Protein AF-0000000084977463 (afdb_homodimer)

InterPro domains:
  IPR033469 CYTH-like domain superfamily [SSF55154] (1-154)

Structure (mmCIF, N/CA/C/O backbone):
data_AF-0000000084977463-model_v1
#
loop_
_entity.id
_entity.type
_entity.pdbx_description
1 polymer 'Uncharacterized protein'
#
loop_
_atom_site.group_PDB
_atom_site.id
_atom_site.type_symbol
_atom_site.label_atom_id
_atom_site.label_alt_id
_atom_site.label_comp_id
_atom_site.label_asym_id
_atom_site.label_entity_id
_atom_site.label_seq_id
_atom_site.pdbx_PDB_ins_code
_atom_site.Cartn_x
_atom_site.Cartn_y
_atom_site.Cartn_z
_atom_site.occupancy
_atom_site.B_iso_or_equiv
_atom_site.auth_seq_id
_atom_site.auth_comp_id
_atom_site.auth_asym_id
_atom_site.auth_atom_id
_atom_site.pdbx_PDB_model_num
ATOM 1 N N . MET A 1 1 ? -11.828 -8.328 -9.797 1 92.19 1 MET A N 1
ATOM 2 C CA . MET A 1 1 ? -11.852 -9.516 -8.945 1 92.19 1 MET A CA 1
ATOM 3 C C . MET A 1 1 ? -11.023 -10.641 -9.547 1 92.19 1 MET A C 1
ATOM 5 O O . MET A 1 1 ? -11.094 -10.891 -10.75 1 92.19 1 MET A O 1
ATOM 9 N N . GLU A 1 2 ? -10.219 -11.273 -8.688 1 95.5 2 GLU A N 1
ATOM 10 C CA . GLU A 1 2 ? -9.406 -12.414 -9.078 1 95.5 2 GLU A CA 1
ATOM 11 C C . GLU A 1 2 ? -9.938 -13.711 -8.469 1 95.5 2 GLU A C 1
ATOM 13 O O . GLU A 1 2 ? -10.227 -13.758 -7.273 1 95.5 2 GLU A O 1
ATOM 18 N N . ILE A 1 3 ? -10.094 -14.766 -9.344 1 97.75 3 ILE A N 1
ATOM 19 C CA . ILE A 1 3 ? -10.516 -16.094 -8.914 1 97.75 3 ILE A CA 1
ATOM 20 C C . ILE A 1 3 ? -9.43 -17.109 -9.234 1 97.75 3 ILE A C 1
ATOM 22 O O . ILE A 1 3 ? -9.133 -17.359 -10.406 1 97.75 3 ILE A O 1
ATOM 26 N N . GLU A 1 4 ? -8.875 -17.719 -8.156 1 97.81 4 GLU A N 1
ATOM 27 C CA . GLU A 1 4 ? -7.746 -18.594 -8.43 1 97.81 4 GLU A CA 1
ATOM 28 C C . GLU A 1 4 ? -7.668 -19.734 -7.418 1 97.81 4 GLU A C 1
ATOM 30 O O . GLU A 1 4 ? -8.141 -19.594 -6.285 1 97.81 4 GLU A O 1
ATOM 35 N N . ARG A 1 5 ? -7.199 -20.875 -7.824 1 97.94 5 ARG A N 1
ATOM 36 C CA . ARG A 1 5 ? -6.84 -22 -6.957 1 97.94 5 ARG A CA 1
ATOM 37 C C . ARG A 1 5 ? -5.328 -22.172 -6.891 1 97.94 5 ARG A C 1
ATOM 39 O O . ARG A 1 5 ? -4.617 -21.844 -7.844 1 97.94 5 ARG A O 1
ATOM 46 N N . LYS A 1 6 ? -4.91 -22.688 -5.773 1 97.75 6 LYS A N 1
ATOM 47 C CA . LYS A 1 6 ? -3.482 -22.828 -5.496 1 97.75 6 LYS A CA 1
ATOM 48 C C . LYS A 1 6 ? -3.162 -24.203 -4.949 1 97.75 6 LYS A C 1
ATOM 50 O O . LYS A 1 6 ? -3.889 -24.734 -4.102 1 97.75 6 LYS A O 1
ATOM 55 N N . TRP A 1 7 ? -2.049 -24.781 -5.43 1 98.38 7 TRP A N 1
ATOM 56 C CA . TRP A 1 7 ? -1.571 -26.094 -4.977 1 98.38 7 TRP A CA 1
ATOM 57 C C . TRP A 1 7 ? -0.089 -26.031 -4.625 1 98.38 7 TRP A C 1
ATOM 59 O O . TRP A 1 7 ? 0.697 -25.375 -5.32 1 98.38 7 TRP A O 1
ATOM 69 N N . MET A 1 8 ? 0.245 -26.672 -3.525 1 98.25 8 MET A N 1
ATOM 70 C CA . MET A 1 8 ? 1.661 -26.984 -3.361 1 98.25 8 MET A CA 1
ATOM 71 C C . MET A 1 8 ? 2.082 -28.109 -4.301 1 98.25 8 MET A C 1
ATOM 73 O O . MET A 1 8 ? 1.346 -29.078 -4.48 1 98.25 8 MET A O 1
ATOM 77 N N . VAL A 1 9 ? 3.223 -27.859 -4.949 1 97.94 9 VAL A N 1
ATOM 78 C CA . VAL A 1 9 ? 3.678 -28.859 -5.91 1 97.94 9 VAL A CA 1
ATOM 79 C C . VAL A 1 9 ? 5.164 -29.141 -5.699 1 97.94 9 VAL A C 1
ATOM 81 O O . VAL A 1 9 ? 5.793 -28.547 -4.816 1 97.94 9 VAL A O 1
ATOM 84 N N . ASN A 1 10 ? 5.625 -30.141 -6.445 1 95.44 10 ASN A N 1
ATOM 85 C CA . ASN A 1 10 ? 7.047 -30.484 -6.402 1 95.44 10 ASN A CA 1
ATOM 86 C C . ASN A 1 10 ? 7.676 -30.438 -7.789 1 95.44 10 ASN A C 1
ATOM 88 O O . ASN A 1 10 ? 7.543 -31.391 -8.57 1 95.44 10 ASN A O 1
ATOM 92 N N . GLY A 1 11 ? 8.312 -29.297 -8.016 1 96.5 11 GLY A N 1
ATOM 93 C CA . GLY A 1 11 ? 9.047 -29.188 -9.266 1 96.5 11 GLY A CA 1
ATOM 94 C C . GLY A 1 11 ? 8.172 -28.734 -10.422 1 96.5 11 GLY A C 1
ATOM 95 O O . GLY A 1 11 ? 6.984 -28.453 -10.242 1 96.5 11 GLY A O 1
ATOM 96 N N . TRP A 1 12 ? 8.781 -28.562 -11.625 1 97.56 12 TRP A N 1
ATOM 97 C CA . TRP A 1 12 ? 8.07 -28.234 -12.859 1 97.56 12 TRP A CA 1
ATOM 98 C C . TRP A 1 12 ? 7.18 -29.406 -13.289 1 97.56 12 TRP A C 1
ATOM 100 O O . TRP A 1 12 ? 7.426 -30.547 -12.914 1 97.56 12 TRP A O 1
ATOM 110 N N . PRO A 1 13 ? 6.16 -29.125 -13.961 1 95.69 13 PRO A N 1
ATOM 111 C CA . PRO A 1 13 ? 5.273 -30.203 -14.406 1 95.69 13 PRO A CA 1
ATOM 112 C C . PRO A 1 13 ? 5.863 -31.016 -15.562 1 95.69 13 PRO A C 1
ATOM 114 O O . PRO A 1 13 ? 5.309 -31.016 -16.672 1 95.69 13 PRO A O 1
ATOM 117 N N . GLU A 1 14 ? 7.016 -31.625 -15.078 1 88 14 GLU A N 1
ATOM 118 C CA . GLU A 1 14 ? 7.758 -32.406 -16.047 1 88 14 GLU A CA 1
ATOM 119 C C . GLU A 1 14 ? 7.879 -33.875 -15.602 1 88 14 GLU A C 1
ATOM 121 O O . GLU A 1 14 ? 7.922 -34.156 -14.406 1 88 14 GLU A O 1
ATOM 126 N N . GLY A 1 15 ? 7.414 -34.781 -16.266 1 79.75 15 GLY A N 1
ATOM 127 C CA . GLY A 1 15 ? 7.52 -36.188 -15.938 1 79.75 15 GLY A CA 1
ATOM 128 C C . GLY A 1 15 ? 6.699 -37.094 -16.844 1 79.75 15 GLY A C 1
ATOM 129 O O . GLY A 1 15 ? 5.852 -36.594 -17.609 1 79.75 15 GLY A O 1
ATOM 130 N N . GLU A 1 16 ? 7.012 -38.375 -16.656 1 82.62 16 GLU A N 1
ATOM 131 C CA . GLU A 1 16 ? 6.406 -39.344 -17.562 1 82.62 16 GLU A CA 1
ATOM 132 C C . GLU A 1 16 ? 4.902 -39.469 -17.328 1 82.62 16 GLU A C 1
ATOM 134 O O . GLU A 1 16 ? 4.148 -39.781 -18.234 1 82.62 16 GLU A O 1
ATOM 139 N N . ASN A 1 17 ? 4.469 -39.156 -16.203 1 84.75 17 ASN A N 1
ATOM 140 C CA . ASN A 1 17 ? 3.062 -39.312 -15.852 1 84.75 17 ASN A CA 1
ATOM 141 C C . ASN A 1 17 ? 2.285 -38 -16 1 84.75 17 ASN A C 1
ATOM 143 O O . ASN A 1 17 ? 1.143 -37.906 -15.547 1 84.75 17 ASN A O 1
ATOM 147 N N . LEU A 1 18 ? 2.875 -37.031 -16.625 1 87.94 18 LEU A N 1
ATOM 148 C CA . LEU A 1 18 ? 2.236 -35.75 -16.828 1 87.94 18 LEU A CA 1
ATOM 149 C C . LEU A 1 18 ? 2.113 -35.406 -18.312 1 87.94 18 LEU A C 1
ATOM 151 O O . LEU A 1 18 ? 2.93 -35.844 -19.125 1 87.94 18 LEU A O 1
ATOM 155 N N . PRO A 1 19 ? 1.025 -34.781 -18.578 1 89.06 19 PRO A N 1
ATOM 156 C CA . PRO A 1 19 ? 0.904 -34.344 -19.984 1 89.06 19 PRO A CA 1
ATOM 157 C C . PRO A 1 19 ? 1.983 -33.344 -20.391 1 89.06 19 PRO A C 1
ATOM 159 O O . PRO A 1 19 ? 2.535 -32.656 -19.531 1 89.06 19 PRO A O 1
ATOM 162 N N . ALA A 1 20 ? 2.355 -33.469 -21.672 1 91.12 20 ALA A N 1
ATOM 163 C CA . ALA A 1 20 ? 3.264 -32.469 -22.188 1 91.12 20 ALA A CA 1
ATOM 164 C C . ALA A 1 20 ? 2.562 -31.109 -22.328 1 91.12 20 ALA A C 1
ATOM 166 O O . ALA A 1 20 ? 1.805 -30.891 -23.281 1 91.12 20 ALA A O 1
ATOM 167 N N . LEU A 1 21 ? 2.814 -30.219 -21.422 1 94.12 21 LEU A N 1
ATOM 168 C CA . LEU A 1 21 ? 2.193 -28.891 -21.438 1 94.12 21 LEU A CA 1
ATOM 169 C C . LEU A 1 21 ? 3.08 -27.891 -22.172 1 94.12 21 LEU A C 1
ATOM 171 O O . LEU A 1 21 ? 4.277 -27.797 -21.891 1 94.12 21 LEU A O 1
ATOM 175 N N . PRO A 1 22 ? 2.479 -27.141 -23.125 1 95.75 22 PRO A N 1
ATOM 176 C CA . PRO A 1 22 ? 3.264 -26.109 -23.797 1 95.75 22 PRO A CA 1
ATOM 177 C C . PRO A 1 22 ? 3.668 -24.969 -22.859 1 95.75 22 PRO A C 1
ATOM 179 O O . PRO A 1 22 ? 2.818 -24.391 -22.172 1 95.75 22 PRO A O 1
ATOM 182 N N . LEU A 1 23 ? 4.938 -24.656 -22.875 1 97.19 23 LEU A N 1
ATOM 183 C CA . LEU A 1 23 ? 5.434 -23.516 -22.109 1 97.19 23 LEU A CA 1
ATOM 184 C C . LEU A 1 23 ? 5.125 -22.219 -22.844 1 97.19 23 LEU A C 1
ATOM 186 O O . LEU A 1 23 ? 5.496 -22.047 -24 1 97.19 23 LEU A O 1
ATOM 190 N N . LYS A 1 24 ? 4.414 -21.344 -22.188 1 97.81 24 LYS A N 1
ATOM 191 C CA . LYS A 1 24 ? 4.047 -20.062 -22.797 1 97.81 24 LYS A CA 1
ATOM 192 C C . LYS A 1 24 ? 5.109 -19 -22.516 1 97.81 24 LYS A C 1
ATOM 194 O O . LYS A 1 24 ? 5.504 -18.266 -23.422 1 97.81 24 LYS A O 1
ATOM 199 N N . GLU A 1 25 ? 5.512 -18.891 -21.359 1 97.88 25 GLU A N 1
ATOM 200 C CA . GLU A 1 25 ? 6.461 -17.859 -20.922 1 97.88 25 GLU A CA 1
ATOM 201 C C . GLU A 1 25 ? 7.133 -18.25 -19.609 1 97.88 25 GLU A C 1
ATOM 203 O O . GLU A 1 25 ? 6.625 -19.109 -18.875 1 97.88 25 GLU A O 1
ATOM 208 N N . GLU A 1 26 ? 8.281 -17.734 -19.422 1 98.62 26 GLU A N 1
ATOM 209 C CA . GLU A 1 26 ? 9.047 -17.859 -18.188 1 98.62 26 GLU A CA 1
ATOM 210 C C . GLU A 1 26 ? 9.477 -16.484 -17.672 1 98.62 26 GLU A C 1
ATOM 212 O O . GLU A 1 26 ? 9.945 -15.648 -18.438 1 98.62 26 GLU A O 1
ATOM 217 N N . PHE A 1 27 ? 9.266 -16.25 -16.422 1 98.69 27 PHE A N 1
ATOM 218 C CA . PHE A 1 27 ? 9.641 -15 -15.773 1 98.69 27 PHE A CA 1
ATOM 219 C C . PHE A 1 27 ? 10.602 -15.25 -14.617 1 98.69 27 PHE A C 1
ATOM 221 O O . PHE A 1 27 ? 10.414 -16.188 -13.844 1 98.69 27 PHE A O 1
ATOM 228 N N . ALA A 1 28 ? 11.625 -14.438 -14.508 1 98.81 28 ALA A N 1
ATOM 229 C CA . ALA A 1 28 ? 12.305 -14.219 -13.227 1 98.81 28 ALA A CA 1
ATOM 230 C C . ALA A 1 28 ? 11.664 -13.062 -12.461 1 98.81 28 ALA A C 1
ATOM 232 O O . ALA A 1 28 ? 11.5 -11.969 -13 1 98.81 28 ALA A O 1
ATOM 233 N N . MET A 1 29 ? 11.336 -13.273 -11.227 1 98.88 29 MET A N 1
ATOM 234 C CA . MET A 1 29 ? 10.586 -12.266 -10.5 1 98.88 29 MET A CA 1
ATOM 235 C C . MET A 1 29 ? 11.211 -11.992 -9.133 1 98.88 29 MET A C 1
ATOM 237 O O . MET A 1 29 ? 11.828 -12.883 -8.547 1 98.88 29 MET A O 1
ATOM 241 N N . ARG A 1 30 ? 11.07 -10.781 -8.656 1 98.75 30 ARG A N 1
ATOM 242 C CA . ARG A 1 30 ? 11.289 -10.352 -7.281 1 98.75 30 ARG A CA 1
ATOM 243 C C . ARG A 1 30 ? 10.055 -9.641 -6.727 1 98.75 30 ARG A C 1
ATOM 245 O O . ARG A 1 30 ? 9.516 -8.734 -7.367 1 98.75 30 ARG A O 1
ATOM 252 N N . GLN A 1 31 ? 9.609 -10.055 -5.629 1 98.69 31 GLN A N 1
ATOM 253 C CA . GLN A 1 31 ? 8.422 -9.398 -5.094 1 98.69 31 GLN A CA 1
ATOM 254 C C . GLN A 1 31 ? 8.562 -9.133 -3.6 1 98.69 31 GLN A C 1
ATOM 256 O O . GLN A 1 31 ? 9.242 -9.883 -2.893 1 98.69 31 GLN A O 1
ATOM 261 N N . GLY A 1 32 ? 8.016 -8.07 -3.117 1 98.38 32 GLY A N 1
ATOM 262 C CA . GLY A 1 32 ? 8 -7.664 -1.722 1 98.38 32 GLY A CA 1
ATOM 263 C C . GLY A 1 32 ? 6.688 -7.027 -1.299 1 98.38 32 GLY A C 1
ATOM 264 O O . GLY A 1 32 ? 5.816 -6.773 -2.135 1 98.38 32 GLY A O 1
ATOM 265 N N . TYR A 1 33 ? 6.539 -6.883 -0.055 1 98.56 33 TYR A N 1
ATOM 266 C CA . TYR A 1 33 ? 5.258 -6.453 0.5 1 98.56 33 TYR A CA 1
ATOM 267 C C . TYR A 1 33 ? 5.434 -5.223 1.38 1 98.56 33 TYR A C 1
ATOM 269 O O . TYR A 1 33 ? 6.277 -5.207 2.281 1 98.56 33 TYR A O 1
ATOM 277 N N . ILE A 1 34 ? 4.652 -4.242 1.043 1 98.38 34 ILE A N 1
ATOM 278 C CA . ILE A 1 34 ? 4.531 -3.096 1.936 1 98.38 34 ILE A CA 1
ATOM 279 C C . ILE A 1 34 ? 3.594 -3.436 3.092 1 98.38 34 ILE A C 1
ATOM 281 O O . ILE A 1 34 ? 3.877 -3.105 4.246 1 98.38 34 ILE A O 1
ATOM 285 N N . SER A 1 35 ? 2.551 -4.09 2.752 1 97.31 35 SER A N 1
ATOM 286 C CA . SER A 1 35 ? 1.592 -4.664 3.689 1 97.31 35 SER A CA 1
ATOM 287 C C . SER A 1 35 ? 1.101 -6.027 3.213 1 97.31 35 SER A C 1
ATOM 289 O O . SER A 1 35 ? 1.118 -6.316 2.014 1 97.31 35 SER A O 1
ATOM 291 N N . VAL A 1 36 ? 0.625 -6.828 4.203 1 95.62 36 VAL A N 1
ATOM 292 C CA . VAL A 1 36 ? 0.157 -8.156 3.832 1 95.62 36 VAL A CA 1
ATOM 293 C C . VAL A 1 36 ? -1.351 -8.258 4.055 1 95.62 36 VAL A C 1
ATOM 295 O O . VAL A 1 36 ? -2.023 -9.086 3.436 1 95.62 36 VAL A O 1
ATOM 298 N N . ARG A 1 37 ? -1.895 -7.273 5.012 1 92.31 37 ARG A N 1
ATOM 299 C CA . ARG A 1 37 ? -3.328 -7.254 5.285 1 92.31 37 ARG A CA 1
ATOM 300 C C . ARG A 1 37 ? -3.848 -5.824 5.387 1 92.31 37 ARG A C 1
ATOM 302 O O . ARG A 1 37 ? -3.783 -5.207 6.449 1 92.31 37 ARG A O 1
ATOM 309 N N . PRO A 1 38 ? -4.602 -5.43 4.359 1 95.69 38 PRO A N 1
ATOM 310 C CA . PRO A 1 38 ? -4.641 -5.996 3.008 1 95.69 38 PRO A CA 1
ATOM 311 C C . PRO A 1 38 ? -3.264 -6.055 2.352 1 95.69 38 PRO A C 1
ATOM 313 O O . PRO A 1 38 ? -2.297 -5.512 2.889 1 95.69 38 PRO A O 1
ATOM 316 N N . THR A 1 39 ? -3.178 -6.645 1.249 1 97.31 39 THR A N 1
ATOM 317 C CA . THR A 1 39 ? -1.896 -6.824 0.573 1 97.31 39 THR A CA 1
ATOM 318 C C . THR A 1 39 ? -1.56 -5.605 -0.279 1 97.31 39 THR A C 1
ATOM 320 O O . THR A 1 39 ? -2.396 -5.129 -1.05 1 97.31 39 THR A O 1
ATOM 323 N N . VAL A 1 40 ? -0.437 -5.051 -0.115 1 98.75 40 VAL A N 1
ATOM 324 C CA . VAL A 1 40 ? 0.23 -4.137 -1.037 1 98.75 40 VAL A CA 1
ATOM 325 C C . VAL A 1 40 ? 1.592 -4.703 -1.432 1 98.75 40 VAL A C 1
ATOM 327 O O . VAL A 1 40 ? 2.5 -4.785 -0.603 1 98.75 40 VAL A O 1
ATOM 330 N N . ARG A 1 41 ? 1.722 -5.07 -2.67 1 98.75 41 ARG A N 1
ATOM 331 C CA . ARG A 1 41 ? 2.879 -5.82 -3.15 1 98.75 41 ARG A CA 1
ATOM 332 C C . ARG A 1 41 ? 3.529 -5.121 -4.34 1 98.75 41 ARG A C 1
ATOM 334 O O . ARG A 1 41 ? 2.836 -4.613 -5.223 1 98.75 41 ARG A O 1
ATOM 341 N N . ILE A 1 42 ? 4.805 -5.102 -4.34 1 98.94 42 ILE A N 1
ATOM 342 C CA . ILE A 1 42 ? 5.512 -4.746 -5.566 1 98.94 42 ILE A CA 1
ATOM 343 C C . ILE A 1 42 ? 6.148 -5.992 -6.172 1 98.94 42 ILE A C 1
ATOM 345 O O . ILE A 1 42 ? 6.531 -6.918 -5.453 1 98.94 42 ILE A O 1
ATOM 349 N N . ARG A 1 43 ? 6.242 -5.98 -7.48 1 98.88 43 ARG A N 1
ATOM 350 C CA . ARG A 1 43 ? 6.832 -7.117 -8.18 1 98.88 43 ARG A CA 1
ATOM 351 C C . ARG A 1 43 ? 7.609 -6.656 -9.414 1 98.88 43 ARG A C 1
ATOM 353 O O . ARG A 1 43 ? 7.129 -5.816 -10.18 1 98.88 43 ARG A O 1
ATOM 360 N N . GLU A 1 44 ? 8.805 -7.02 -9.438 1 98.94 44 GLU A N 1
ATOM 361 C CA . GLU A 1 44 ? 9.586 -6.969 -10.672 1 98.94 44 GLU A CA 1
ATOM 362 C C . GLU A 1 44 ? 9.461 -8.266 -11.453 1 98.94 44 GLU A C 1
ATOM 364 O O . GLU A 1 44 ? 9.688 -9.352 -10.914 1 98.94 44 GLU A O 1
ATOM 369 N N . GLU A 1 45 ? 9.031 -8.227 -12.664 1 98.69 45 GLU A N 1
ATOM 370 C CA . GLU A 1 45 ? 8.867 -9.398 -13.516 1 98.69 45 GLU A CA 1
ATOM 371 C C . GLU A 1 45 ? 9.695 -9.281 -14.789 1 98.69 45 GLU A C 1
ATOM 373 O O . GLU A 1 45 ? 9.367 -8.492 -15.68 1 98.69 45 GLU A O 1
ATOM 378 N N . ALA A 1 46 ? 10.734 -10.047 -14.859 1 98.81 46 ALA A N 1
ATOM 379 C CA . ALA A 1 46 ? 11.602 -10.062 -16.031 1 98.81 46 ALA A CA 1
ATOM 380 C C . ALA A 1 46 ? 11.258 -11.227 -16.953 1 98.81 46 ALA A C 1
ATOM 382 O O . ALA A 1 46 ? 11.508 -12.391 -16.609 1 98.81 46 ALA A O 1
ATOM 383 N N . LEU A 1 47 ? 10.734 -10.922 -18.125 1 98.56 47 LEU A N 1
ATOM 384 C CA . LEU A 1 47 ? 10.422 -11.945 -19.125 1 98.56 47 LEU A CA 1
ATOM 385 C C . LEU A 1 47 ? 11.695 -12.484 -19.766 1 98.56 47 LEU A C 1
ATOM 387 O O . LEU A 1 47 ? 12.547 -11.719 -20.219 1 98.56 47 LEU A O 1
ATOM 391 N N . LYS A 1 48 ? 11.758 -13.797 -19.734 1 98 48 LYS A N 1
ATOM 392 C CA . LYS A 1 48 ? 12.906 -14.391 -20.406 1 98 48 LYS A CA 1
ATOM 393 C C . LYS A 1 48 ? 12.961 -13.961 -21.875 1 98 48 LYS A C 1
ATOM 395 O O . LYS A 1 48 ? 12.023 -14.203 -22.625 1 98 48 LYS A O 1
ATOM 400 N N . GLY A 1 49 ? 14.07 -13.336 -22.234 1 97.19 49 GLY A N 1
ATOM 401 C CA . GLY A 1 49 ? 14.25 -12.859 -23.594 1 97.19 49 GLY A CA 1
ATOM 402 C C . GLY A 1 49 ? 13.438 -11.609 -23.906 1 97.19 49 GLY A C 1
ATOM 403 O O . GLY A 1 49 ? 13.281 -11.242 -25.062 1 97.19 49 GLY A O 1
ATOM 404 N N . GLY A 1 50 ? 12.836 -11.008 -22.922 1 97.94 50 GLY A N 1
ATOM 405 C CA . GLY A 1 50 ? 11.961 -9.875 -23.156 1 97.94 50 GLY A CA 1
ATOM 406 C C . GLY A 1 50 ? 12.203 -8.719 -22.203 1 97.94 50 GLY A C 1
ATOM 407 O O . GLY A 1 50 ? 13.344 -8.453 -21.812 1 97.94 50 GLY A O 1
ATOM 408 N N . GLU A 1 51 ? 11.188 -8 -21.938 1 98 51 GLU A N 1
ATOM 409 C CA . GLU A 1 51 ? 11.305 -6.785 -21.141 1 98 51 GLU A CA 1
ATOM 410 C C . GLU A 1 51 ? 11.047 -7.066 -19.656 1 98 51 GLU A C 1
ATOM 412 O O . GLU A 1 51 ? 10.547 -8.141 -19.297 1 98 51 GLU A O 1
ATOM 417 N N . THR A 1 52 ? 11.508 -6.141 -18.812 1 98.69 52 THR A N 1
ATOM 418 C CA . THR A 1 52 ? 11.211 -6.16 -17.375 1 98.69 52 THR A CA 1
ATOM 419 C C . THR A 1 52 ? 10.078 -5.188 -17.047 1 98.69 52 THR A C 1
ATOM 421 O O . THR A 1 52 ? 10.094 -4.039 -17.5 1 98.69 52 THR A O 1
ATOM 424 N N . ALA A 1 53 ? 9.117 -5.672 -16.359 1 98.81 53 ALA A N 1
ATOM 425 C CA . ALA A 1 53 ? 8.016 -4.84 -15.898 1 98.81 53 ALA A CA 1
ATOM 426 C C . ALA A 1 53 ? 8.031 -4.699 -14.375 1 98.81 53 ALA A C 1
ATOM 428 O O . ALA A 1 53 ? 8.578 -5.551 -13.672 1 98.81 53 ALA A O 1
ATOM 429 N N . TYR A 1 54 ? 7.508 -3.607 -13.875 1 98.94 54 TYR A N 1
ATOM 430 C CA . TYR A 1 54 ? 7.344 -3.328 -12.453 1 98.94 54 TYR A CA 1
ATOM 431 C C . TYR A 1 54 ? 5.879 -3.1 -12.102 1 98.94 54 TYR A C 1
ATOM 433 O O . TYR A 1 54 ? 5.199 -2.297 -12.75 1 98.94 54 TYR A O 1
ATOM 441 N N . ILE A 1 55 ? 5.441 -3.816 -11.109 1 98.81 55 ILE A N 1
ATOM 442 C CA . ILE A 1 55 ? 4.004 -3.828 -10.844 1 98.81 55 ILE A CA 1
ATOM 443 C C . ILE A 1 55 ? 3.744 -3.498 -9.375 1 98.81 55 ILE A C 1
ATOM 445 O O . ILE A 1 55 ? 4.422 -4.02 -8.492 1 98.81 55 ILE A O 1
ATOM 449 N N . LEU A 1 56 ? 2.861 -2.582 -9.102 1 98.88 56 LEU A N 1
ATOM 450 C CA . LEU A 1 56 ? 2.252 -2.342 -7.801 1 98.88 56 LEU A CA 1
ATOM 451 C C . LEU A 1 56 ? 0.864 -2.971 -7.723 1 98.88 56 LEU A C 1
ATOM 453 O O . LEU A 1 56 ? 0.029 -2.746 -8.602 1 98.88 56 LEU A O 1
ATOM 457 N N . CYS A 1 57 ? 0.674 -3.76 -6.66 1 98.75 57 CYS A N 1
ATOM 458 C CA . CYS A 1 57 ? -0.566 -4.523 -6.566 1 98.75 57 CYS A CA 1
ATOM 459 C C . CYS A 1 57 ? -1.231 -4.316 -5.211 1 98.75 57 CYS A C 1
ATOM 461 O O . CYS A 1 57 ? -0.559 -4.316 -4.18 1 98.75 57 CYS A O 1
ATOM 463 N N . PHE A 1 58 ? -2.516 -4.137 -5.219 1 98.69 58 PHE A N 1
ATOM 464 C CA . PHE A 1 58 ? -3.363 -4.109 -4.031 1 98.69 58 PHE A CA 1
ATOM 465 C C . PHE A 1 58 ? -4.336 -5.285 -4.035 1 98.69 58 PHE A C 1
ATOM 467 O O . PHE A 1 58 ? -5.004 -5.543 -5.039 1 98.69 58 PHE A O 1
ATOM 474 N N . LYS A 1 59 ? -4.375 -6.008 -2.93 1 97.44 59 LYS A N 1
ATOM 475 C CA . LYS A 1 59 ? -5.324 -7.113 -2.814 1 97.44 59 LYS A CA 1
ATOM 476 C C . LYS A 1 59 ? -6.086 -7.047 -1.494 1 97.44 59 LYS A C 1
ATOM 478 O O . LYS A 1 59 ? -5.52 -6.684 -0.462 1 97.44 59 LYS A O 1
ATOM 483 N N . SER A 1 60 ? -7.301 -7.387 -1.536 1 95.62 60 SER A N 1
ATOM 484 C CA . SER A 1 60 ? -8.086 -7.582 -0.323 1 95.62 60 SER A CA 1
ATOM 485 C C . SER A 1 60 ? -8.938 -8.844 -0.414 1 95.62 60 SER A C 1
ATOM 487 O O . SER A 1 60 ? -9.195 -9.352 -1.509 1 95.62 60 SER A O 1
ATOM 489 N N . GLY A 1 61 ? -9.242 -9.344 0.768 1 90.12 61 GLY A N 1
ATOM 490 C CA . GLY A 1 61 ? -10 -10.586 0.819 1 90.12 61 GLY A CA 1
ATOM 491 C C . GLY A 1 61 ? -9.117 -11.812 0.904 1 90.12 61 GLY A C 1
ATOM 492 O O . GLY A 1 61 ? -7.898 -11.703 1.076 1 90.12 61 GLY A O 1
ATOM 493 N N . SER A 1 62 ? -9.703 -13 0.972 1 86.56 62 SER A N 1
ATOM 494 C CA . SER A 1 62 ? -9 -14.273 1.05 1 86.56 62 SER A CA 1
ATOM 495 C C . SER A 1 62 ? -9.805 -15.391 0.384 1 86.56 62 SER A C 1
ATOM 497 O O . SER A 1 62 ? -10.977 -15.195 0.048 1 86.56 62 SER A O 1
ATOM 499 N N . GLY A 1 63 ? -9.117 -16.469 0.161 1 89.31 63 GLY A N 1
ATOM 500 C CA . GLY A 1 63 ? -9.812 -17.625 -0.374 1 89.31 63 GLY A CA 1
ATOM 501 C C . GLY A 1 63 ? -9.852 -17.641 -1.891 1 89.31 63 GLY A C 1
ATOM 502 O O . GLY A 1 63 ? -8.891 -17.25 -2.551 1 89.31 63 GLY A O 1
ATOM 503 N N . LEU A 1 64 ? -10.898 -18.172 -2.426 1 93.94 64 LEU A N 1
ATOM 504 C CA . LEU A 1 64 ? -11.047 -18.469 -3.848 1 93.94 64 LEU A CA 1
ATOM 505 C C . LEU A 1 64 ? -11.172 -17.172 -4.652 1 93.94 64 LEU A C 1
ATOM 507 O O . LEU A 1 64 ? -10.594 -17.047 -5.734 1 93.94 64 LEU A O 1
ATOM 511 N N . ALA A 1 65 ? -11.906 -16.25 -4.168 1 94.69 65 ALA A N 1
ATOM 512 C CA . ALA A 1 65 ? -12.172 -14.984 -4.852 1 94.69 65 ALA A CA 1
ATOM 513 C C . ALA A 1 65 ? -11.68 -13.797 -4.02 1 94.69 65 ALA A C 1
ATOM 515 O O . ALA A 1 65 ? -12.008 -13.688 -2.838 1 94.69 65 ALA A O 1
ATOM 516 N N . ARG A 1 66 ? -10.867 -12.914 -4.648 1 95.06 66 ARG A N 1
ATOM 517 C CA . ARG A 1 66 ? -10.297 -11.766 -3.953 1 95.06 66 ARG A CA 1
ATOM 518 C C . ARG A 1 66 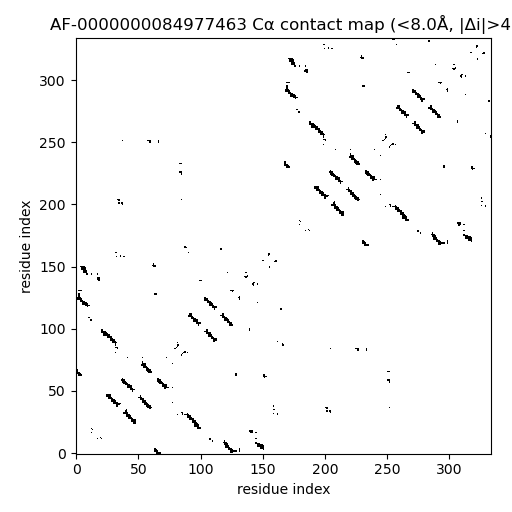? -10.344 -10.523 -4.832 1 95.06 66 ARG A C 1
ATOM 520 O O . ARG A 1 66 ? -10.43 -10.625 -6.059 1 95.06 66 ARG A O 1
ATOM 527 N N . GLU A 1 67 ? -10.445 -9.32 -4.207 1 96.75 67 GLU A N 1
ATOM 528 C CA . GLU A 1 67 ? -10.219 -8.07 -4.934 1 96.75 67 GLU A CA 1
ATOM 529 C C . GLU A 1 67 ? -8.734 -7.879 -5.242 1 96.75 67 GLU A C 1
ATOM 531 O O . GLU A 1 67 ? -7.879 -8.148 -4.395 1 96.75 67 GLU A O 1
ATOM 536 N N . GLU A 1 68 ? -8.492 -7.453 -6.418 1 97.94 68 GLU A N 1
ATOM 537 C CA . GLU A 1 68 ? -7.117 -7.207 -6.832 1 97.94 68 GLU A CA 1
ATOM 538 C C . GLU A 1 68 ? -7.039 -6.035 -7.809 1 97.94 68 GLU A C 1
ATOM 540 O O . GLU A 1 68 ? -7.828 -5.949 -8.75 1 97.94 68 GLU A O 1
ATOM 545 N N . ILE A 1 69 ? -6.125 -5.16 -7.594 1 98.31 69 ILE A N 1
ATOM 546 C CA . ILE A 1 69 ? -5.809 -4.043 -8.477 1 98.31 69 ILE A CA 1
ATOM 547 C C . ILE A 1 69 ? -4.309 -4.012 -8.758 1 98.31 69 ILE A C 1
ATOM 549 O O . ILE A 1 69 ? -3.5 -3.887 -7.832 1 98.31 69 ILE A O 1
ATOM 553 N N . GLU A 1 70 ? -3.957 -4.117 -10.031 1 98.12 70 GLU A N 1
ATOM 554 C CA . GLU A 1 70 ? -2.559 -4.02 -10.438 1 98.12 70 GLU A CA 1
ATOM 555 C C . GLU A 1 70 ? -2.318 -2.777 -11.289 1 98.12 70 GLU A C 1
ATOM 557 O O . GLU A 1 70 ? -3.15 -2.42 -12.125 1 98.12 70 GLU A O 1
ATOM 562 N N . ARG A 1 71 ? -1.209 -2.168 -11.031 1 98.19 71 ARG A N 1
ATOM 563 C CA . ARG A 1 71 ? -0.792 -1.005 -11.805 1 98.19 71 ARG A CA 1
ATOM 564 C C . ARG A 1 71 ? 0.699 -1.065 -12.125 1 98.19 71 ARG A C 1
ATOM 566 O O . ARG A 1 71 ? 1.512 -1.386 -11.258 1 98.19 71 ARG A O 1
ATOM 573 N N . PRO A 1 72 ? 1.019 -0.763 -13.43 1 98.25 72 PRO A N 1
ATOM 574 C CA . PRO A 1 72 ? 2.449 -0.617 -13.703 1 98.25 72 PRO A CA 1
ATOM 575 C C . PRO A 1 72 ? 3.062 0.598 -13.016 1 98.25 72 PRO A C 1
ATOM 577 O O . PRO A 1 72 ? 2.406 1.633 -12.875 1 98.25 72 PRO A O 1
ATOM 580 N N . ILE A 1 73 ? 4.266 0.463 -12.555 1 98.56 73 ILE A N 1
ATOM 581 C CA . ILE A 1 73 ? 5.039 1.586 -12.039 1 98.56 73 ILE A CA 1
ATOM 582 C C . ILE A 1 73 ? 6.41 1.62 -12.719 1 98.56 73 ILE A C 1
ATOM 584 O O . ILE A 1 73 ? 6.785 0.68 -13.422 1 98.56 73 ILE A O 1
ATOM 588 N N . ASP A 1 74 ? 7.102 2.73 -12.555 1 98.31 74 ASP A N 1
ATOM 589 C CA . ASP A 1 74 ? 8.43 2.801 -13.141 1 98.31 74 ASP A CA 1
ATOM 590 C C . ASP A 1 74 ? 9.484 2.242 -12.188 1 98.31 74 ASP A C 1
ATOM 592 O O . ASP A 1 74 ? 9.203 2.01 -11.008 1 98.31 74 ASP A O 1
ATOM 596 N N . LYS A 1 75 ? 10.625 1.979 -12.75 1 98.56 75 LYS A N 1
ATOM 597 C CA . LYS A 1 75 ? 11.711 1.389 -11.984 1 98.56 75 LYS A CA 1
ATOM 598 C C . LYS A 1 75 ? 12.102 2.275 -10.805 1 98.56 75 LYS A C 1
ATOM 600 O O . LYS A 1 75 ? 12.461 1.776 -9.734 1 98.56 75 LYS A O 1
ATOM 605 N N . LYS A 1 76 ? 12.086 3.557 -11.031 1 98.56 76 LYS A N 1
ATOM 606 C CA . LYS A 1 76 ? 12.461 4.48 -9.961 1 98.56 76 LYS A CA 1
ATOM 607 C C . LYS A 1 76 ? 11.562 4.297 -8.734 1 98.56 76 LYS A C 1
ATOM 609 O O . LYS A 1 76 ? 12.062 4.172 -7.617 1 98.56 76 LYS A O 1
ATOM 614 N N . LEU A 1 77 ? 10.25 4.332 -8.969 1 98.5 77 LEU A N 1
ATOM 615 C CA . LEU A 1 77 ? 9.336 4.121 -7.855 1 98.5 77 LEU A CA 1
ATOM 616 C C . LEU A 1 77 ? 9.555 2.748 -7.227 1 98.5 77 LEU A C 1
ATOM 618 O O . LEU A 1 77 ? 9.539 2.613 -6 1 98.5 77 LEU A O 1
ATOM 622 N N . PHE A 1 78 ? 9.742 1.74 -8.07 1 98.88 78 PHE A N 1
ATOM 623 C CA . PHE A 1 78 ? 10 0.399 -7.559 1 98.88 78 PHE A CA 1
ATOM 624 C C . PHE A 1 78 ? 11.188 0.402 -6.605 1 98.88 78 PHE A C 1
ATOM 626 O O . PHE A 1 78 ? 11.094 -0.095 -5.484 1 98.88 78 PHE A O 1
ATOM 633 N N . ASP A 1 79 ? 12.266 0.981 -7.004 1 98.75 79 ASP A N 1
ATOM 634 C CA . ASP A 1 79 ? 13.5 1.014 -6.219 1 98.75 79 ASP A CA 1
ATOM 635 C C . ASP A 1 79 ? 13.297 1.778 -4.914 1 98.75 79 ASP A C 1
ATOM 637 O O . ASP A 1 79 ? 13.797 1.369 -3.863 1 98.75 79 ASP A O 1
ATOM 641 N N . GLU A 1 80 ? 12.594 2.85 -4.973 1 98.5 80 GLU A N 1
ATOM 642 C CA . GLU A 1 80 ? 12.336 3.652 -3.781 1 98.5 80 GLU A CA 1
ATOM 643 C C . GLU A 1 80 ? 11.492 2.883 -2.77 1 98.5 80 GLU A C 1
ATOM 645 O O . GLU A 1 80 ? 11.781 2.902 -1.57 1 98.5 80 GLU A O 1
ATOM 650 N N . LEU A 1 81 ? 10.438 2.238 -3.248 1 98.81 81 LEU A N 1
ATOM 651 C CA . LEU A 1 81 ? 9.586 1.456 -2.357 1 98.81 81 LEU A CA 1
ATOM 652 C C . LEU A 1 81 ? 10.375 0.324 -1.707 1 98.81 81 LEU A C 1
ATOM 654 O O . LEU A 1 81 ? 10.227 0.066 -0.511 1 98.81 81 LEU A O 1
ATOM 658 N N . GLU A 1 82 ? 11.188 -0.332 -2.484 1 98.56 82 GLU A N 1
ATOM 659 C CA . GLU A 1 82 ? 12 -1.435 -1.975 1 98.56 82 GLU A CA 1
ATOM 660 C C . GLU A 1 82 ? 12.945 -0.96 -0.878 1 98.56 82 GLU A C 1
ATOM 662 O O . GLU A 1 82 ? 13.008 -1.558 0.198 1 98.56 82 GLU A O 1
ATOM 667 N N . THR A 1 83 ? 13.602 0.16 -1.09 1 97.81 83 THR A N 1
ATOM 668 C CA . THR A 1 83 ? 14.711 0.547 -0.228 1 97.81 83 THR A CA 1
ATOM 669 C C . THR A 1 83 ? 14.219 1.413 0.93 1 97.81 83 THR A C 1
ATOM 671 O O . THR A 1 83 ? 14.695 1.274 2.059 1 97.81 83 THR A O 1
ATOM 674 N N . LYS A 1 84 ? 13.203 2.242 0.68 1 97.44 84 LYS A N 1
ATOM 675 C CA . LYS A 1 84 ? 12.852 3.258 1.667 1 97.44 84 LYS A CA 1
ATOM 676 C C . LYS A 1 84 ? 11.625 2.832 2.477 1 97.44 84 LYS A C 1
ATOM 678 O O . LYS A 1 84 ? 11.43 3.299 3.602 1 97.44 84 LYS A O 1
ATOM 683 N N . ILE A 1 85 ? 10.82 1.982 1.911 1 98.12 85 ILE A N 1
ATOM 684 C CA . ILE A 1 85 ? 9.555 1.68 2.57 1 98.12 85 ILE A CA 1
ATOM 685 C C . ILE A 1 85 ? 9.57 0.24 3.082 1 98.12 85 ILE A C 1
ATOM 687 O O . ILE A 1 85 ? 9.359 -0.006 4.27 1 98.12 85 ILE A O 1
ATOM 691 N N . ILE A 1 86 ? 9.859 -0.716 2.246 1 97.75 86 ILE A N 1
ATOM 692 C CA . ILE A 1 86 ? 9.828 -2.127 2.615 1 97.75 86 ILE A CA 1
ATOM 693 C C . ILE A 1 86 ? 11.023 -2.459 3.504 1 97.75 86 ILE A C 1
ATOM 695 O O . ILE A 1 86 ? 10.852 -2.916 4.637 1 97.75 86 ILE A O 1
ATOM 699 N N . GLY A 1 87 ? 12.242 -2.209 3.014 1 95.69 87 GLY A N 1
ATOM 700 C CA . GLY A 1 87 ? 13.453 -2.336 3.816 1 95.69 87 GLY A CA 1
ATOM 701 C C . GLY A 1 87 ? 13.828 -3.777 4.102 1 95.69 87 GLY A C 1
ATOM 702 O O . GLY A 1 87 ? 14.641 -4.047 4.992 1 95.69 87 GLY A O 1
ATOM 703 N N . LYS A 1 88 ? 13.172 -4.766 3.605 1 96.56 88 LYS A N 1
ATOM 704 C CA . LYS A 1 88 ? 13.461 -6.191 3.754 1 96.56 88 LYS A CA 1
ATOM 705 C C . LYS A 1 88 ? 13.727 -6.84 2.398 1 96.56 88 LYS A C 1
ATOM 707 O O . LYS A 1 88 ? 13.266 -6.348 1.366 1 96.56 88 LYS A O 1
ATOM 712 N N . PRO A 1 89 ? 14.461 -7.891 2.414 1 97.5 89 PRO A N 1
ATOM 713 C CA . PRO A 1 89 ? 14.742 -8.562 1.146 1 97.5 89 PRO A CA 1
ATOM 714 C C . PRO A 1 89 ? 13.477 -9.023 0.422 1 97.5 89 PRO A C 1
ATOM 716 O O . PRO A 1 89 ? 12.531 -9.484 1.061 1 97.5 89 PRO A O 1
ATOM 719 N N . LEU A 1 90 ? 13.492 -8.844 -0.837 1 98.44 90 LEU A N 1
ATOM 720 C CA . LEU A 1 90 ? 12.391 -9.32 -1.659 1 98.44 90 LEU A CA 1
ATOM 721 C C . LEU A 1 90 ? 12.492 -10.828 -1.874 1 98.44 90 LEU A C 1
ATOM 723 O O . LEU A 1 90 ? 13.578 -11.406 -1.756 1 98.44 90 LEU A O 1
ATOM 727 N N . ILE A 1 91 ? 11.375 -11.484 -2.174 1 98.56 91 ILE A N 1
ATOM 728 C CA . ILE A 1 91 ? 11.32 -12.891 -2.535 1 98.56 91 ILE A CA 1
ATOM 729 C C . ILE A 1 91 ? 11.703 -13.07 -4.004 1 98.56 91 ILE A C 1
ATOM 731 O O . ILE A 1 91 ? 11.125 -12.422 -4.883 1 98.56 91 ILE A O 1
ATOM 735 N N . GLY A 1 92 ? 12.688 -13.875 -4.246 1 98.56 92 GLY A N 1
ATOM 736 C CA . GLY A 1 92 ? 12.977 -14.289 -5.609 1 98.56 92 GLY A CA 1
ATOM 737 C C . GLY A 1 92 ? 12.203 -15.523 -6.039 1 98.56 92 GLY A C 1
ATOM 738 O O . GLY A 1 92 ? 12.039 -16.453 -5.258 1 98.56 92 GLY A O 1
ATOM 739 N N . LYS A 1 93 ? 11.695 -15.5 -7.328 1 98.69 93 LYS A N 1
ATOM 740 C CA . LYS A 1 93 ? 11.07 -16.719 -7.82 1 98.69 93 LYS A CA 1
ATOM 741 C C . LYS A 1 93 ? 11.109 -16.781 -9.344 1 98.69 93 LYS A C 1
ATOM 743 O O . LYS A 1 93 ? 11.305 -15.766 -10.008 1 98.69 93 LYS A O 1
ATOM 748 N N . ILE A 1 94 ? 11.008 -17.969 -9.82 1 98.81 94 ILE A N 1
ATOM 749 C CA . ILE A 1 94 ? 10.805 -18.234 -11.242 1 98.81 94 ILE A CA 1
ATOM 750 C C . ILE A 1 94 ? 9.383 -18.719 -11.484 1 98.81 94 ILE A C 1
ATOM 752 O O . ILE A 1 94 ? 8.898 -19.609 -10.773 1 98.81 94 ILE A O 1
ATOM 756 N N . ARG A 1 95 ? 8.75 -18.094 -12.383 1 98.88 95 ARG A N 1
ATOM 757 C CA . ARG A 1 95 ? 7.422 -18.547 -12.781 1 98.88 95 ARG A CA 1
ATOM 758 C C . ARG A 1 95 ? 7.418 -19.031 -14.227 1 98.88 95 ARG A C 1
ATOM 760 O O . ARG A 1 95 ? 7.883 -18.328 -15.125 1 98.88 95 ARG A O 1
ATOM 767 N N . ARG A 1 96 ? 6.965 -20.188 -14.414 1 98.69 96 ARG A N 1
ATOM 768 C CA . ARG A 1 96 ? 6.641 -20.688 -15.742 1 98.69 96 ARG A CA 1
ATOM 769 C C . ARG A 1 96 ? 5.129 -20.797 -15.93 1 98.69 96 ARG A C 1
ATOM 771 O O . ARG A 1 96 ? 4.422 -21.281 -15.047 1 98.69 96 ARG A O 1
ATOM 778 N N . SER A 1 97 ? 4.68 -20.328 -17.062 1 98.56 97 SER A N 1
ATOM 779 C CA . SER A 1 97 ? 3.271 -20.422 -17.422 1 98.56 97 SER A CA 1
ATOM 780 C C . SER A 1 97 ? 3.055 -21.438 -18.531 1 98.56 97 SER A C 1
ATOM 782 O O . SER A 1 97 ? 3.719 -21.391 -19.578 1 98.56 97 SER A O 1
ATOM 784 N N . TYR A 1 98 ? 2.131 -22.344 -18.297 1 98 98 TYR A N 1
ATOM 785 C CA . TYR A 1 98 ? 1.827 -23.406 -19.25 1 98 98 TYR A CA 1
ATOM 786 C C . TYR A 1 98 ? 0.396 -23.281 -19.75 1 98 98 TYR A C 1
ATOM 788 O O . TYR A 1 98 ? -0.523 -23 -18.984 1 98 98 TYR A O 1
ATOM 796 N N . ALA A 1 99 ? 0.242 -23.516 -21.016 1 97.44 99 ALA A N 1
ATOM 797 C CA . ALA A 1 99 ? -1.103 -23.531 -21.594 1 97.44 99 ALA A CA 1
ATOM 798 C C . ALA A 1 99 ? -1.815 -24.844 -21.266 1 97.44 99 ALA A C 1
ATOM 800 O O . ALA A 1 99 ? -1.252 -25.922 -21.438 1 97.44 99 ALA A O 1
ATOM 801 N N . LEU A 1 100 ? -3.062 -24.703 -20.781 1 96.94 100 LEU A N 1
ATOM 802 C CA . LEU A 1 100 ? -3.904 -25.875 -20.578 1 96.94 100 LEU A CA 1
ATOM 803 C C . LEU A 1 100 ? -4.84 -26.078 -21.766 1 96.94 100 LEU A C 1
ATOM 805 O O . LEU A 1 100 ? -5.152 -25.141 -22.5 1 96.94 100 LEU A O 1
ATOM 809 N N . PRO A 1 101 ? -5.316 -27.312 -21.938 1 94.25 101 PRO A N 1
ATOM 810 C CA . PRO A 1 101 ? -6.137 -27.609 -23.125 1 94.25 101 PRO A CA 1
ATOM 811 C C . PRO A 1 101 ? -7.445 -26.812 -23.141 1 94.25 101 PRO A C 1
ATOM 813 O O . PRO A 1 101 ? -8.008 -26.578 -24.219 1 94.25 101 PRO A O 1
ATOM 816 N N . ASP A 1 102 ? -7.922 -26.359 -22.062 1 95.81 102 ASP A N 1
ATOM 817 C CA . ASP A 1 102 ? -9.203 -25.656 -22 1 95.81 102 ASP A CA 1
ATOM 818 C C . ASP A 1 102 ? -9.016 -24.156 -22.141 1 95.81 102 ASP A C 1
ATOM 820 O O . ASP A 1 102 ? -9.977 -23.391 -22.016 1 95.81 102 ASP A O 1
ATOM 824 N N . GLY A 1 103 ? -7.84 -23.703 -22.297 1 96.62 103 GLY A N 1
ATOM 825 C CA . GLY A 1 103 ? -7.578 -22.297 -22.5 1 96.62 103 GLY A CA 1
ATOM 826 C C . GLY A 1 103 ? -7.082 -21.594 -21.25 1 96.62 103 GLY A C 1
ATOM 827 O O . GLY A 1 103 ? -6.629 -20.453 -21.312 1 96.62 103 GLY A O 1
ATOM 828 N N . LEU A 1 104 ? -7.152 -22.266 -20.172 1 97.81 104 LEU A N 1
ATOM 829 C CA . LEU A 1 104 ? -6.633 -21.688 -18.938 1 97.81 104 LEU A CA 1
ATOM 830 C C . LEU A 1 104 ? -5.113 -21.812 -18.875 1 97.81 104 LEU A C 1
ATOM 832 O O . LEU A 1 104 ? -4.496 -22.391 -19.781 1 97.81 104 LEU A O 1
ATOM 836 N N . VAL A 1 105 ? -4.531 -21.172 -17.922 1 98.19 105 VAL A N 1
ATOM 837 C CA . VAL A 1 105 ? -3.082 -21.156 -17.781 1 98.19 105 VAL A CA 1
ATOM 838 C C . VAL A 1 105 ? -2.699 -21.719 -16.406 1 98.19 105 VAL A C 1
ATOM 840 O O . VAL A 1 105 ? -3.305 -21.359 -15.391 1 98.19 105 VAL A O 1
ATOM 843 N N . LEU A 1 106 ? -1.8 -22.641 -16.438 1 98.5 106 LEU A N 1
ATOM 844 C CA . LEU A 1 106 ? -1.166 -23.125 -15.219 1 98.5 106 LEU A CA 1
ATOM 845 C C . LEU A 1 106 ? 0.131 -22.375 -14.938 1 98.5 106 LEU A C 1
ATOM 847 O O . LEU A 1 106 ? 1.066 -22.422 -15.742 1 98.5 106 LEU A O 1
ATOM 851 N N . GLU A 1 107 ? 0.178 -21.672 -13.859 1 98.81 107 GLU A N 1
ATOM 852 C CA . GLU A 1 107 ? 1.398 -21 -13.422 1 98.81 107 GLU A CA 1
ATOM 853 C C . GLU A 1 107 ? 2.107 -21.797 -12.336 1 98.81 107 GLU A C 1
ATOM 855 O O . GLU A 1 107 ? 1.523 -22.078 -11.289 1 98.81 107 GLU A O 1
ATOM 860 N N . VAL A 1 108 ? 3.348 -22.156 -12.625 1 98.75 108 VAL A N 1
ATOM 861 C CA . VAL A 1 108 ? 4.152 -22.891 -11.648 1 98.75 108 VAL A CA 1
ATOM 862 C C . VAL A 1 108 ? 5.32 -22.016 -11.188 1 98.75 108 VAL A C 1
ATOM 864 O O . VAL A 1 108 ? 6.031 -21.438 -12.008 1 98.75 108 VAL A O 1
ATOM 867 N N . ASN A 1 109 ? 5.496 -21.953 -9.898 1 98.88 109 ASN A N 1
ATOM 868 C CA . ASN A 1 109 ? 6.469 -21.047 -9.289 1 98.88 109 ASN A CA 1
ATOM 869 C C . ASN A 1 109 ? 7.516 -21.812 -8.484 1 98.88 109 ASN A C 1
ATOM 871 O O . ASN A 1 109 ? 7.176 -22.672 -7.68 1 98.88 109 ASN A O 1
ATOM 875 N N . HIS A 1 110 ? 8.734 -21.562 -8.758 1 98.88 110 HIS A N 1
ATOM 876 C CA . HIS A 1 110 ? 9.844 -21.969 -7.906 1 98.88 110 HIS A CA 1
ATOM 877 C C . HIS A 1 110 ? 10.328 -20.797 -7.047 1 98.88 110 HIS A C 1
ATOM 879 O O . HIS A 1 110 ? 10.898 -19.844 -7.566 1 98.88 110 HIS A O 1
ATOM 885 N N . VAL A 1 111 ? 10.141 -20.906 -5.75 1 98.81 111 VAL A N 1
ATOM 886 C CA . VAL A 1 111 ? 10.383 -19.797 -4.84 1 98.81 111 VAL A CA 1
ATOM 887 C C . VAL A 1 111 ? 11.695 -20.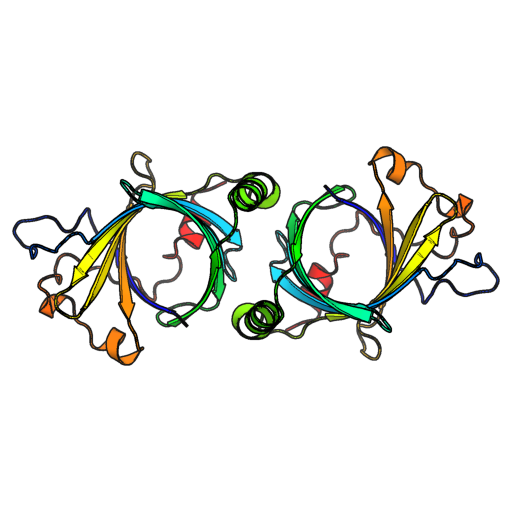016 -4.094 1 98.81 111 VAL A C 1
ATOM 889 O O . VAL A 1 111 ? 11.992 -21.125 -3.65 1 98.81 111 VAL A O 1
ATOM 892 N N . ASP A 1 112 ? 12.5 -18.953 -3.99 1 98.5 112 ASP A N 1
ATOM 893 C CA . ASP A 1 112 ? 13.719 -18.922 -3.189 1 98.5 112 ASP A CA 1
ATOM 894 C C . ASP A 1 112 ? 14.664 -20.047 -3.586 1 98.5 112 ASP A C 1
ATOM 896 O O . ASP A 1 112 ? 15.219 -20.734 -2.725 1 98.5 112 ASP A O 1
ATOM 900 N N . GLU A 1 113 ? 14.766 -20.172 -4.855 1 97.56 113 GLU A N 1
ATOM 901 C CA . GLU A 1 113 ? 15.656 -21.203 -5.359 1 97.56 113 GLU A CA 1
ATOM 902 C C . GLU A 1 113 ? 17.031 -21.125 -4.699 1 97.56 113 GLU A C 1
ATOM 904 O O . GLU A 1 113 ? 17.641 -20.047 -4.648 1 97.56 113 GLU A O 1
ATOM 909 N N . GLY A 1 114 ? 17.547 -22.25 -4.223 1 96.44 114 GLY A N 1
ATOM 910 C CA . GLY A 1 114 ? 18.875 -22.328 -3.646 1 96.44 114 GLY A CA 1
ATOM 911 C C . GLY A 1 114 ? 18.906 -21.969 -2.174 1 96.44 114 GLY A C 1
ATOM 912 O O . GLY A 1 114 ? 19.969 -22.047 -1.539 1 96.44 114 GLY A O 1
ATOM 913 N N . GLN A 1 115 ? 17.828 -21.578 -1.619 1 96.31 115 GLN A N 1
ATOM 914 C CA . GLN A 1 115 ? 17.734 -21.234 -0.203 1 96.31 115 GLN A CA 1
ATOM 915 C C . GLN A 1 115 ? 17.078 -22.359 0.589 1 96.31 115 GLN A C 1
ATOM 917 O O . GLN A 1 115 ? 16.359 -23.188 0.023 1 96.31 115 GLN A O 1
ATOM 922 N N . PRO A 1 116 ? 17.281 -22.438 1.906 1 95.81 116 PRO A N 1
ATOM 923 C CA . PRO A 1 116 ? 16.625 -23.438 2.75 1 95.81 116 PRO A CA 1
ATOM 924 C C . PRO A 1 116 ? 15.109 -23.328 2.732 1 95.81 116 PRO A C 1
ATOM 926 O O . PRO A 1 116 ? 14.414 -24.312 3.018 1 95.81 116 PRO A O 1
ATOM 929 N N . THR A 1 117 ? 14.562 -22.156 2.336 1 95.88 117 THR A N 1
ATOM 930 C CA . THR A 1 117 ? 13.125 -21.922 2.383 1 95.88 117 THR A CA 1
ATOM 931 C C . THR A 1 117 ? 12.484 -22.203 1.027 1 95.88 117 THR A C 1
ATOM 933 O O . THR A 1 117 ? 11.312 -21.906 0.812 1 95.88 117 THR A O 1
ATOM 936 N N . ALA A 1 118 ? 13.242 -22.766 0.151 1 98.06 118 ALA A N 1
ATOM 937 C CA . ALA A 1 118 ? 12.766 -22.984 -1.216 1 98.06 118 ALA A CA 1
ATOM 938 C C . ALA A 1 118 ? 11.531 -23.875 -1.234 1 98.06 118 ALA A C 1
ATOM 940 O O . ALA A 1 118 ? 11.438 -24.844 -0.469 1 98.06 118 ALA A O 1
ATOM 941 N N . PHE A 1 119 ? 10.586 -23.609 -2.115 1 98.25 119 PHE A N 1
ATOM 942 C CA . PHE A 1 119 ? 9.422 -24.453 -2.328 1 98.25 119 PHE A CA 1
ATOM 943 C C . PHE A 1 119 ? 8.781 -24.172 -3.68 1 98.25 119 PHE A C 1
ATOM 945 O O . PHE A 1 119 ? 9.234 -23.281 -4.406 1 98.25 119 PHE A O 1
ATOM 952 N N . TRP A 1 120 ? 7.805 -24.984 -4.004 1 98.56 120 TRP A N 1
ATOM 953 C CA . TRP A 1 120 ? 7.094 -24.875 -5.273 1 98.56 120 TRP A CA 1
ATOM 954 C C . TRP A 1 120 ? 5.59 -24.75 -5.047 1 98.56 120 TRP A C 1
ATOM 956 O O . TRP A 1 120 ? 5.031 -25.422 -4.172 1 98.56 120 TRP A O 1
ATOM 966 N N . TYR A 1 121 ? 4.949 -23.938 -5.848 1 98.62 121 TYR A N 1
ATOM 967 C CA . TYR A 1 121 ? 3.49 -23.938 -5.879 1 98.62 121 TYR A CA 1
ATOM 968 C C . TYR A 1 121 ? 2.973 -23.641 -7.281 1 98.62 121 TYR A C 1
ATOM 970 O O . TYR A 1 121 ? 3.715 -23.156 -8.133 1 98.62 121 TYR A O 1
ATOM 978 N N . ALA A 1 122 ? 1.754 -23.984 -7.473 1 98.69 122 ALA A N 1
ATOM 979 C CA . ALA A 1 122 ? 1.076 -23.75 -8.742 1 98.69 122 ALA A CA 1
ATOM 980 C C . ALA A 1 122 ? -0.264 -23.047 -8.531 1 98.69 122 ALA A C 1
ATOM 982 O O . ALA A 1 122 ? -0.901 -23.219 -7.488 1 98.69 122 ALA A O 1
ATOM 983 N N . GLU A 1 123 ? -0.659 -22.312 -9.523 1 98.5 123 GLU A N 1
ATOM 984 C CA . GLU A 1 123 ? -1.937 -21.609 -9.492 1 98.5 123 GLU A CA 1
ATOM 985 C C . GLU A 1 123 ? -2.643 -21.688 -10.844 1 98.5 123 GLU A C 1
ATOM 987 O O . GLU A 1 123 ? -1.992 -21.688 -11.891 1 98.5 123 GLU A O 1
ATOM 992 N N . VAL A 1 124 ? -3.93 -21.75 -10.82 1 98.5 124 VAL A N 1
ATOM 993 C CA . VAL A 1 124 ? -4.793 -21.562 -11.984 1 98.5 124 VAL A CA 1
ATOM 994 C C . VAL A 1 124 ? -5.84 -20.484 -11.688 1 98.5 124 VAL A C 1
ATOM 996 O O . VAL A 1 124 ? -6.477 -20.516 -10.633 1 98.5 124 VAL A O 1
ATOM 999 N N . GLU A 1 125 ? -5.98 -19.562 -12.57 1 97.88 125 GLU A N 1
ATOM 1000 C CA . GLU A 1 125 ? -6.996 -18.516 -12.453 1 97.88 125 GLU A CA 1
ATOM 1001 C C . GLU A 1 125 ? -8.203 -18.828 -13.344 1 97.88 125 GLU A C 1
ATOM 1003 O O . GLU A 1 125 ? -8.047 -19.328 -14.453 1 97.88 125 GLU A O 1
ATOM 1008 N N . TYR A 1 126 ? -9.352 -18.406 -12.867 1 98.25 126 TYR A N 1
ATOM 1009 C CA . TYR A 1 126 ? -10.609 -18.75 -13.523 1 98.25 126 TYR A CA 1
ATOM 1010 C C . TYR A 1 126 ? -11.445 -17.5 -13.781 1 98.25 126 TYR A C 1
ATOM 1012 O O . TYR A 1 126 ? -11.32 -16.5 -13.07 1 98.25 126 TYR A O 1
ATOM 1020 N N . PRO A 1 127 ? -12.344 -17.609 -14.805 1 97.25 127 PRO A N 1
ATOM 1021 C CA . PRO A 1 127 ? -13.203 -16.453 -15.102 1 97.25 127 PRO A CA 1
ATOM 1022 C C . PRO A 1 127 ? -14.352 -16.312 -14.109 1 97.25 127 PRO A C 1
ATOM 1024 O O . PRO A 1 127 ? -14.891 -15.211 -13.938 1 97.25 127 PRO A O 1
ATOM 1027 N N . THR A 1 128 ? -14.781 -17.453 -13.508 1 97.5 128 THR A N 1
ATOM 1028 C CA . THR A 1 128 ? -15.883 -17.422 -12.547 1 97.5 128 THR A CA 1
ATOM 1029 C C . THR A 1 128 ? -15.633 -18.406 -11.406 1 97.5 128 THR A C 1
ATOM 1031 O O . THR A 1 128 ? -14.797 -19.297 -11.531 1 97.5 128 THR A O 1
ATOM 1034 N N . VAL A 1 129 ? -16.359 -18.141 -10.414 1 97.25 129 VAL A N 1
ATOM 1035 C CA . VAL A 1 129 ? -16.281 -19.031 -9.258 1 97.25 129 VAL A CA 1
ATOM 1036 C C . VAL A 1 129 ? -16.766 -20.438 -9.648 1 97.25 129 VAL A C 1
ATOM 1038 O O . VAL A 1 129 ? -16.141 -21.438 -9.266 1 97.25 129 VAL A O 1
ATOM 1041 N N . ASP A 1 130 ? -17.797 -20.516 -10.414 1 97.62 130 ASP A N 1
ATOM 1042 C CA . ASP A 1 130 ? -18.312 -21.797 -10.883 1 97.62 130 ASP A CA 1
ATOM 1043 C C . ASP A 1 130 ? -17.281 -22.562 -11.703 1 97.62 130 ASP A C 1
ATOM 1045 O O . ASP A 1 130 ? -17.125 -23.766 -11.555 1 97.62 130 ASP A O 1
ATOM 1049 N N . ALA A 1 131 ? -16.609 -21.859 -12.555 1 97.69 131 ALA A N 1
ATOM 1050 C CA . ALA A 1 131 ? -15.555 -22.469 -13.344 1 97.69 131 ALA A CA 1
ATOM 1051 C C . ALA A 1 131 ? -14.453 -23.047 -12.453 1 97.69 131 ALA A C 1
ATOM 1053 O O . ALA A 1 131 ? -13.945 -24.141 -12.703 1 97.69 131 ALA A O 1
ATOM 1054 N N . ALA A 1 132 ? -14.102 -22.328 -11.461 1 97.94 132 ALA A N 1
ATOM 1055 C CA . ALA A 1 132 ? -13.07 -22.766 -10.531 1 97.94 132 ALA A CA 1
ATOM 1056 C C . ALA A 1 132 ? -13.5 -24.031 -9.797 1 97.94 132 ALA A C 1
ATOM 1058 O O . ALA A 1 132 ? -12.719 -24.984 -9.664 1 97.94 132 ALA A O 1
ATOM 1059 N N . ARG A 1 133 ? -14.711 -24.094 -9.375 1 96.38 133 ARG A N 1
ATOM 1060 C CA . ARG A 1 133 ? -15.211 -25.203 -8.57 1 96.38 133 ARG A CA 1
ATOM 1061 C C . ARG A 1 133 ? -15.391 -26.453 -9.422 1 96.38 133 ARG A C 1
ATOM 1063 O O . ARG A 1 133 ? -15.219 -27.578 -8.938 1 96.38 133 ARG A O 1
ATOM 1070 N N . SER A 1 134 ? -15.68 -26.281 -10.641 1 97.12 134 SER A N 1
ATOM 1071 C CA . SER A 1 134 ? -15.969 -27.422 -11.508 1 97.12 134 SER A CA 1
ATOM 1072 C C . SER A 1 134 ? -14.695 -27.953 -12.156 1 97.12 134 SER A C 1
ATOM 1074 O O . SER A 1 134 ? -14.688 -29.078 -12.68 1 97.12 134 SER A O 1
ATOM 1076 N N . TRP A 1 135 ? -13.68 -27.141 -12.156 1 97.88 135 TRP A N 1
ATOM 1077 C CA . TRP A 1 135 ? -12.422 -27.531 -12.805 1 97.88 135 TRP A CA 1
ATOM 1078 C C . TRP A 1 135 ? -11.727 -28.625 -12.016 1 97.88 135 TRP A C 1
ATOM 1080 O O . TRP A 1 135 ? -11.516 -28.5 -10.805 1 97.88 135 TRP A O 1
ATOM 1090 N N . LYS A 1 136 ? -11.414 -29.766 -12.672 1 97.12 136 LYS A N 1
ATOM 1091 C CA . LYS A 1 136 ? -10.766 -30.906 -12.031 1 97.12 136 LYS A CA 1
ATOM 1092 C C . LYS A 1 136 ? -9.43 -31.219 -12.703 1 97.12 136 LYS A C 1
ATOM 1094 O O . LYS A 1 136 ? -9.375 -31.5 -13.898 1 97.12 136 LYS A O 1
ATOM 1099 N N . PRO A 1 137 ? -8.383 -31.219 -11.883 1 96.88 137 PRO A N 1
ATOM 1100 C CA . PRO A 1 137 ? -7.066 -31.516 -12.453 1 96.88 137 PRO A CA 1
ATOM 1101 C C . PRO A 1 137 ? -7.02 -32.875 -13.156 1 96.88 137 PRO A C 1
ATOM 1103 O O . PRO A 1 137 ? -6.262 -33.062 -14.117 1 96.88 137 PRO A O 1
ATOM 1106 N N . GLU A 1 138 ? -7.801 -33.844 -12.695 1 95.25 138 GLU A N 1
ATOM 1107 C CA . GLU A 1 138 ? -7.828 -35.188 -13.25 1 95.25 138 GLU A CA 1
ATOM 1108 C C . GLU A 1 138 ? -8.195 -35.188 -14.734 1 95.25 138 GLU A C 1
ATOM 1110 O O . GLU A 1 138 ? -7.695 -36 -15.508 1 95.25 138 GLU A O 1
ATOM 1115 N N . ALA A 1 139 ? -9.047 -34.281 -15.078 1 94.94 139 ALA A N 1
ATOM 1116 C CA . ALA A 1 139 ? -9.508 -34.188 -16.453 1 94.94 139 ALA A CA 1
ATOM 1117 C C . ALA A 1 139 ? -8.367 -33.781 -17.391 1 94.94 139 ALA A C 1
ATOM 1119 O O . ALA A 1 139 ? -8.453 -33.969 -18.609 1 94.94 139 ALA A O 1
ATOM 1120 N N . PHE A 1 140 ? -7.285 -33.281 -16.812 1 94.62 140 PHE A N 1
ATOM 1121 C CA . PHE A 1 140 ? -6.18 -32.75 -17.609 1 94.62 140 PHE A CA 1
ATOM 1122 C C . PHE A 1 140 ? -4.898 -33.531 -17.328 1 94.62 140 PHE A C 1
ATOM 1124 O O . PHE A 1 140 ? -3.803 -33.062 -17.625 1 94.62 140 PHE A O 1
ATOM 1131 N N . GLY A 1 141 ? -5.125 -34.688 -16.656 1 94.31 141 GLY A N 1
ATOM 1132 C CA . GLY A 1 141 ? -3.973 -35.5 -16.344 1 94.31 141 GLY A CA 1
ATOM 1133 C C . GLY A 1 141 ? -3.072 -34.906 -15.281 1 94.31 141 GLY A C 1
ATOM 1134 O O . GLY A 1 141 ? -1.877 -35.188 -15.227 1 94.31 141 GLY A O 1
ATOM 1135 N N . LEU A 1 142 ? -3.562 -33.969 -14.5 1 97 142 LEU A N 1
ATOM 1136 C CA . LEU A 1 142 ? -2.746 -33.25 -13.531 1 97 142 LEU A CA 1
ATOM 1137 C C . LEU A 1 142 ? -3.084 -33.688 -12.109 1 97 142 LEU A C 1
ATOM 1139 O O . LEU A 1 142 ? -2.688 -33 -11.148 1 97 142 LEU A O 1
ATOM 1143 N N . ALA A 1 143 ? -3.85 -34.75 -12 1 95.31 143 ALA A N 1
ATOM 1144 C CA . ALA A 1 143 ? -4.352 -35.156 -10.695 1 95.31 143 ALA A CA 1
ATOM 1145 C C . ALA A 1 143 ? -3.205 -35.406 -9.719 1 95.31 143 ALA A C 1
ATOM 1147 O O . ALA A 1 143 ? -3.287 -35 -8.547 1 95.31 143 ALA A O 1
ATOM 1148 N N . ASP A 1 144 ? -2.166 -36.094 -10.109 1 94.69 144 ASP A N 1
ATOM 1149 C CA . ASP A 1 144 ? -1.048 -36.406 -9.234 1 94.69 144 ASP A CA 1
ATOM 1150 C C . ASP A 1 144 ? -0.208 -35.188 -8.93 1 94.69 144 ASP A C 1
ATOM 1152 O O . ASP A 1 144 ? 0.337 -35.031 -7.836 1 94.69 144 ASP A O 1
ATOM 1156 N N . TYR A 1 145 ? -0.096 -34.281 -9.906 1 97.12 145 TYR A N 1
ATOM 1157 C CA . TYR A 1 145 ? 0.729 -33.062 -9.773 1 97.12 145 TYR A CA 1
ATOM 1158 C C . TYR A 1 145 ? 0.033 -32.031 -8.914 1 97.12 145 TYR A C 1
ATOM 1160 O O . TYR A 1 145 ? 0.658 -31.406 -8.055 1 97.12 145 TYR A O 1
ATOM 1168 N N . LEU A 1 146 ? -1.249 -31.797 -9.211 1 97.62 146 LEU A N 1
ATOM 1169 C CA . LEU A 1 146 ? -2.074 -30.859 -8.445 1 97.62 146 LEU A CA 1
ATOM 1170 C C . LEU A 1 146 ? -2.904 -31.609 -7.406 1 97.62 146 LEU A C 1
ATOM 1172 O O . LEU A 1 146 ? -4.133 -31.625 -7.48 1 97.62 146 LEU A O 1
ATOM 1176 N N . ASN A 1 147 ? -2.201 -32.125 -6.375 1 96.31 147 ASN A N 1
ATOM 1177 C CA . ASN A 1 147 ? -2.879 -33 -5.43 1 96.31 147 ASN A CA 1
ATOM 1178 C C . ASN A 1 147 ? -2.869 -32.438 -4.02 1 96.31 147 ASN A C 1
ATOM 1180 O O . ASN A 1 147 ? -3.461 -33 -3.104 1 96.31 147 ASN A O 1
ATOM 1184 N N . ASP A 1 148 ? -2.26 -31.297 -3.777 1 97.75 148 ASP A N 1
ATOM 1185 C CA . ASP A 1 148 ? -2.225 -30.609 -2.49 1 97.75 148 ASP A CA 1
ATOM 1186 C C . ASP A 1 148 ? -2.834 -29.219 -2.596 1 97.75 148 ASP A C 1
ATOM 1188 O O . ASP A 1 148 ? -2.109 -28.219 -2.617 1 97.75 148 ASP A O 1
ATOM 1192 N N . ASP A 1 149 ? -4.18 -29.141 -2.662 1 97.81 149 ASP A N 1
ATOM 1193 C CA . ASP A 1 149 ? -4.93 -27.906 -2.789 1 97.81 149 ASP A CA 1
ATOM 1194 C C . ASP A 1 149 ? -4.902 -27.109 -1.485 1 97.81 149 ASP A C 1
ATOM 1196 O O . ASP A 1 149 ? -5.379 -27.578 -0.453 1 97.81 149 ASP A O 1
ATOM 1200 N N . VAL A 1 150 ? -4.395 -25.891 -1.57 1 97 150 VAL A N 1
ATOM 1201 C CA . VAL A 1 150 ? -4.258 -25.094 -0.356 1 97 150 VAL A CA 1
ATOM 1202 C C . VAL A 1 150 ? -5.008 -23.781 -0.516 1 97 150 VAL A C 1
ATOM 1204 O O . VAL A 1 150 ? -4.734 -22.812 0.196 1 97 150 VAL A O 1
ATOM 1207 N N . THR A 1 151 ? -5.914 -23.75 -1.424 1 95.75 151 THR A N 1
ATOM 1208 C CA . THR A 1 151 ? -6.637 -22.531 -1.796 1 95.75 151 THR A CA 1
ATOM 1209 C C . THR A 1 151 ? -7.234 -21.859 -0.563 1 95.75 151 THR A C 1
ATOM 1211 O O . THR A 1 151 ? -7.121 -20.641 -0.395 1 95.75 151 THR A O 1
ATOM 1214 N N . ASP A 1 152 ? -7.797 -22.594 0.278 1 93.12 152 ASP A N 1
ATOM 1215 C CA . ASP A 1 152 ? -8.539 -22.031 1.402 1 93.12 152 ASP A CA 1
ATOM 1216 C C . ASP A 1 152 ? -7.773 -22.219 2.711 1 93.12 152 ASP A C 1
ATOM 1218 O O . ASP A 1 152 ? -8.336 -22.031 3.795 1 93.12 152 ASP A O 1
ATOM 1222 N N . GLN A 1 153 ? -6.543 -22.578 2.641 1 91.88 153 GLN A N 1
ATOM 1223 C CA . GLN A 1 153 ? -5.746 -22.797 3.842 1 91.88 153 GLN A CA 1
ATOM 1224 C C . GLN A 1 153 ? -5.07 -21.516 4.305 1 91.88 153 GLN A C 1
ATOM 1226 O O . GLN A 1 153 ? -4.281 -20.922 3.562 1 91.88 153 GLN A O 1
ATOM 1231 N N . PRO A 1 154 ? -5.371 -21.156 5.496 1 88.06 154 PRO A N 1
ATOM 1232 C CA . PRO A 1 154 ? -4.715 -19.938 5.992 1 88.06 154 PRO A CA 1
ATOM 1233 C C . PRO A 1 154 ? -3.193 -20.062 6.031 1 88.06 154 PRO A C 1
ATOM 1235 O O . PRO A 1 154 ? -2.666 -21.172 6.215 1 88.06 154 PRO A O 1
ATOM 1238 N N . GLY A 1 155 ? -2.482 -18.969 5.828 1 88.81 155 GLY A N 1
ATOM 1239 C CA . GLY A 1 155 ? -1.038 -18.938 5.988 1 88.81 155 GLY A CA 1
ATOM 1240 C C . GLY A 1 155 ? -0.291 -19.422 4.758 1 88.81 155 GLY A C 1
ATOM 1241 O O . GLY A 1 155 ? 0.941 -19.422 4.738 1 88.81 155 GLY A O 1
ATOM 1242 N N . GLN A 1 156 ? -0.998 -19.719 3.756 1 89.62 156 GLN A N 1
ATOM 1243 C CA . GLN A 1 156 ? -0.375 -20.297 2.568 1 89.62 156 GLN A CA 1
ATOM 1244 C C . GLN A 1 156 ? -0.105 -19.219 1.516 1 89.62 156 GLN A C 1
ATOM 1246 O O . GLN A 1 156 ? 0.367 -19.531 0.418 1 89.62 156 GLN A O 1
ATOM 1251 N N . SER A 1 157 ? -0.329 -17.969 1.839 1 93.81 157 SER A N 1
ATOM 1252 C CA . SER A 1 157 ? -0.093 -16.891 0.882 1 93.81 157 SER A CA 1
ATOM 1253 C C . SER A 1 157 ? 1.387 -16.531 0.811 1 93.81 157 SER A C 1
ATOM 1255 O O . SER A 1 157 ? 2.139 -16.797 1.753 1 93.81 157 SER A O 1
ATOM 1257 N N . MET A 1 158 ? 1.753 -15.961 -0.32 1 95.81 158 MET A N 1
ATOM 1258 C CA . MET A 1 158 ? 3.133 -15.508 -0.454 1 95.81 158 MET A CA 1
ATOM 1259 C C . MET A 1 158 ? 3.438 -14.398 0.553 1 95.81 158 MET A C 1
ATOM 1261 O O . MET A 1 158 ? 4.574 -14.266 1.009 1 95.81 158 MET A O 1
ATOM 1265 N N . GLY A 1 159 ? 2.461 -13.555 0.853 1 95.94 159 GLY A N 1
ATOM 1266 C CA . GLY A 1 159 ? 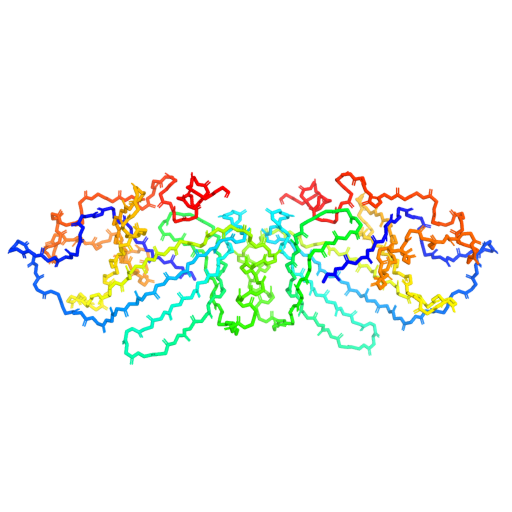2.625 -12.562 1.901 1 95.94 159 GLY A CA 1
ATOM 1267 C C . GLY A 1 159 ? 2.938 -13.172 3.256 1 95.94 159 GLY A C 1
ATOM 1268 O O . GLY A 1 159 ? 3.816 -12.688 3.973 1 95.94 159 GLY A O 1
ATOM 1269 N N . ALA A 1 160 ? 2.203 -14.242 3.592 1 94.56 160 ALA A N 1
ATOM 1270 C CA . ALA A 1 160 ? 2.465 -14.945 4.848 1 94.56 160 ALA A CA 1
ATOM 1271 C C . ALA A 1 160 ? 3.867 -15.547 4.859 1 94.56 160 ALA A C 1
ATOM 1273 O O . ALA A 1 160 ? 4.574 -15.469 5.867 1 94.56 160 ALA A O 1
ATOM 1274 N N . TYR A 1 161 ? 4.184 -16.203 3.803 1 96.81 161 TYR A N 1
ATOM 1275 C CA . TYR A 1 161 ? 5.531 -16.75 3.654 1 96.81 161 TYR A CA 1
ATOM 1276 C C . TYR A 1 161 ? 6.582 -15.664 3.881 1 96.81 161 TYR A C 1
ATOM 1278 O O . TYR A 1 161 ? 7.555 -15.883 4.613 1 96.81 161 TYR A O 1
ATOM 1286 N N . TRP A 1 162 ? 6.43 -14.484 3.27 1 97.31 162 TRP A N 1
ATOM 1287 C CA . TRP A 1 162 ? 7.352 -13.359 3.398 1 97.31 162 TRP A CA 1
ATOM 1288 C C . TRP A 1 162 ? 7.488 -12.938 4.855 1 97.31 162 TRP A C 1
ATOM 1290 O O . TRP A 1 162 ? 8.602 -12.773 5.359 1 97.31 162 TRP A O 1
ATOM 1300 N N . GLU A 1 163 ? 6.371 -12.789 5.512 1 95.5 163 GLU A N 1
ATOM 1301 C CA . GLU A 1 163 ? 6.375 -12.375 6.914 1 95.5 163 GLU A CA 1
ATOM 1302 C C . GLU A 1 163 ? 7.129 -13.383 7.781 1 95.5 163 GLU A C 1
ATOM 1304 O O . GLU A 1 163 ? 7.797 -12.992 8.742 1 95.5 163 GLU A O 1
ATOM 1309 N N . GLN A 1 164 ? 7.094 -14.602 7.43 1 95.25 164 GLN A N 1
ATOM 1310 C CA . GLN A 1 164 ? 7.691 -15.672 8.227 1 95.25 164 GLN A CA 1
ATOM 1311 C C . GLN A 1 164 ? 9.188 -15.789 7.953 1 95.25 164 GLN A C 1
ATOM 1313 O O . GLN A 1 164 ? 9.953 -16.219 8.82 1 95.25 164 GLN A O 1
ATOM 1318 N N . THR A 1 165 ? 9.547 -15.375 6.773 1 96.56 165 THR A N 1
ATOM 1319 C CA . THR A 1 165 ? 10.891 -15.766 6.371 1 96.56 165 THR A CA 1
ATOM 1320 C C . THR A 1 165 ? 11.805 -14.539 6.273 1 96.56 165 THR A C 1
ATOM 1322 O O . THR A 1 165 ? 13.023 -14.672 6.207 1 96.56 165 THR A O 1
ATOM 1325 N N . ARG A 1 166 ? 11.141 -13.375 6.117 1 94.75 166 ARG A N 1
ATOM 1326 C CA . ARG A 1 166 ? 11.938 -12.164 5.984 1 94.75 166 ARG A CA 1
ATOM 1327 C C . ARG A 1 166 ? 11.891 -11.328 7.262 1 94.75 166 ARG A C 1
ATOM 1329 O O . ARG A 1 166 ? 10.812 -11.102 7.82 1 94.75 166 ARG A O 1
ATOM 1336 N N . LYS A 1 167 ? 13.102 -11.039 7.848 1 81.81 167 LYS A N 1
ATOM 1337 C CA . LYS A 1 167 ? 13.25 -10.25 9.062 1 81.81 167 LYS A CA 1
ATOM 1338 C C . LYS A 1 167 ? 14.078 -8.992 8.812 1 81.81 167 LYS A C 1
ATOM 1340 O O . LYS A 1 167 ? 14.945 -8.984 7.938 1 81.81 167 LYS A O 1
ATOM 1345 N N . MET B 1 1 ? 12.523 12.25 2.053 1 92.25 1 MET B N 1
ATOM 1346 C CA . MET B 1 1 ? 12.367 12.305 3.504 1 92.25 1 MET B CA 1
ATOM 1347 C C . MET B 1 1 ? 11.547 13.523 3.914 1 92.25 1 MET B C 1
ATOM 1349 O O . MET B 1 1 ? 11.75 14.617 3.387 1 92.25 1 MET B O 1
ATOM 1353 N N . GLU B 1 2 ? 10.617 13.289 4.824 1 95.56 2 GLU B N 1
ATOM 1354 C CA . GLU B 1 2 ? 9.789 14.352 5.379 1 95.56 2 GLU B CA 1
ATOM 1355 C C . GLU B 1 2 ? 10.156 14.648 6.828 1 95.56 2 GLU B C 1
ATOM 1357 O O . GLU B 1 2 ? 10.297 13.727 7.641 1 95.56 2 GLU B O 1
ATOM 1362 N N . ILE B 1 3 ? 10.367 15.984 7.145 1 97.75 3 ILE B N 1
ATOM 1363 C CA . ILE B 1 3 ? 10.648 16.438 8.5 1 97.75 3 ILE B CA 1
ATOM 1364 C C . ILE B 1 3 ? 9.547 17.391 8.969 1 97.75 3 ILE B C 1
ATOM 1366 O O . ILE B 1 3 ? 9.383 18.484 8.406 1 97.75 3 ILE B O 1
ATOM 1370 N N . GLU B 1 4 ? 8.836 16.953 10.031 1 97.81 4 GLU B N 1
ATOM 1371 C CA . GLU B 1 4 ? 7.699 17.781 10.406 1 97.81 4 GLU B CA 1
ATOM 1372 C C . GLU B 1 4 ? 7.43 17.688 11.906 1 97.81 4 GLU B C 1
ATOM 1374 O O . GLU B 1 4 ? 7.758 16.688 12.547 1 97.81 4 GLU B O 1
ATOM 1379 N N . ARG B 1 5 ? 6.945 18.75 12.5 1 97.94 5 ARG B N 1
ATOM 1380 C CA . ARG B 1 5 ? 6.418 18.781 13.859 1 97.94 5 ARG B CA 1
ATOM 1381 C C . ARG B 1 5 ? 4.898 18.938 13.852 1 97.94 5 ARG B C 1
ATOM 1383 O O . ARG B 1 5 ? 4.332 19.531 12.93 1 97.94 5 ARG B O 1
ATOM 1390 N N . LYS B 1 6 ? 4.312 18.406 14.875 1 97.75 6 LYS B N 1
ATOM 1391 C CA . LYS B 1 6 ? 2.857 18.359 14.977 1 97.75 6 LYS B CA 1
ATOM 1392 C C . LYS B 1 6 ? 2.389 18.812 16.359 1 97.75 6 LYS B C 1
ATOM 1394 O O . LYS B 1 6 ? 2.973 18.422 17.375 1 97.75 6 LYS B O 1
ATOM 1399 N N . TRP B 1 7 ? 1.31 19.625 16.375 1 98.38 7 TRP B N 1
ATOM 1400 C CA . TRP B 1 7 ? 0.703 20.094 17.609 1 98.38 7 TRP B CA 1
ATOM 1401 C C . TRP B 1 7 ? -0.806 19.875 17.609 1 98.38 7 TRP B C 1
ATOM 1403 O O . TRP B 1 7 ? -1.459 20.078 16.578 1 98.38 7 TRP B O 1
ATOM 1413 N N . MET B 1 8 ? -1.31 19.438 18.734 1 98.25 8 MET B N 1
ATOM 1414 C CA . MET B 1 8 ? -2.752 19.578 18.906 1 98.25 8 MET B CA 1
ATOM 1415 C C . MET B 1 8 ? -3.119 21.047 19.156 1 98.25 8 MET B C 1
ATOM 1417 O O . MET B 1 8 ? -2.43 21.734 19.906 1 98.25 8 MET B O 1
ATOM 1421 N N . VAL B 1 9 ? -4.148 21.469 18.422 1 97.94 9 VAL B N 1
ATOM 1422 C CA . VAL B 1 9 ? -4.543 22.859 18.547 1 97.94 9 VAL B CA 1
ATOM 1423 C C . VAL B 1 9 ? -6.059 22.953 18.719 1 97.94 9 VAL B C 1
ATOM 1425 O O . VAL B 1 9 ? -6.758 21.938 18.719 1 97.94 9 VAL B O 1
ATOM 1428 N N . ASN B 1 10 ? -6.488 24.188 18.984 1 95.44 10 ASN B N 1
ATOM 1429 C CA . ASN B 1 10 ? -7.922 24.453 19.094 1 95.44 10 ASN B CA 1
ATOM 1430 C C . ASN B 1 10 ? -8.375 25.547 18.141 1 95.44 10 ASN B C 1
ATOM 1432 O O . ASN B 1 10 ? -8.211 26.734 18.422 1 95.44 10 ASN B O 1
ATOM 1436 N N . GLY B 1 11 ? -8.906 25.062 17.031 1 96.56 11 GLY B N 1
ATOM 1437 C CA . GLY B 1 11 ? -9.461 26 16.078 1 96.56 11 GLY B CA 1
ATOM 1438 C C . GLY B 1 11 ? -8.43 26.578 15.125 1 96.56 11 GLY B C 1
ATOM 1439 O O . GLY B 1 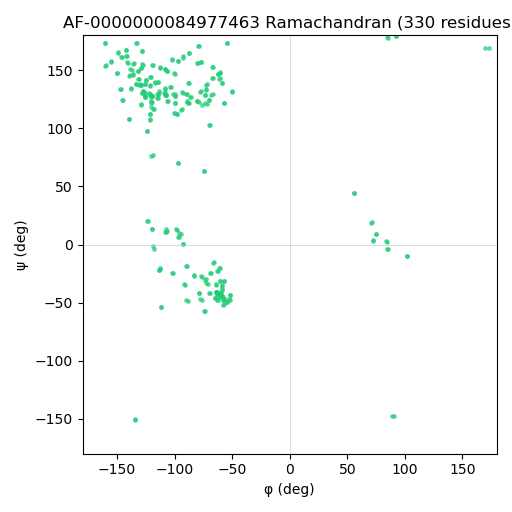11 ? -7.258 26.188 15.164 1 96.56 11 GLY B O 1
ATOM 1440 N N . TRP B 1 12 ? -8.883 27.438 14.18 1 97.56 12 TRP B N 1
ATOM 1441 C CA . TRP B 1 12 ? -8 28.156 13.266 1 97.56 12 TRP B CA 1
ATOM 1442 C C . TRP B 1 12 ? -7.133 29.156 14.023 1 97.56 12 TRP B C 1
ATOM 1444 O O . TRP B 1 12 ? -7.492 29.594 15.117 1 97.56 12 TRP B O 1
ATOM 1454 N N . PRO B 1 13 ? -6.012 29.453 13.516 1 95.69 13 PRO B N 1
ATOM 1455 C CA . PRO B 1 13 ? -5.145 30.422 14.195 1 95.69 13 PRO B CA 1
ATOM 1456 C C . PRO B 1 13 ? -5.633 31.859 14.055 1 95.69 13 PRO B C 1
ATOM 1458 O O . PRO B 1 13 ? -4.949 32.688 13.445 1 95.69 13 PRO B O 1
ATOM 1461 N N . GLU B 1 14 ? -6.859 31.938 14.688 1 88.12 14 GLU B N 1
ATOM 1462 C CA . GLU B 1 14 ? -7.516 33.219 14.625 1 88.12 14 GLU B CA 1
ATOM 1463 C C . GLU B 1 14 ? -7.773 33.781 16.031 1 88.12 14 GLU B C 1
ATOM 1465 O O . GLU B 1 14 ? -7.98 33.031 16.969 1 88.12 14 GLU B O 1
ATOM 1470 N N . GLY B 1 15 ? -7.324 34.875 16.375 1 80.12 15 GLY B N 1
ATOM 1471 C CA . GLY B 1 15 ? -7.551 35.5 17.672 1 80.12 15 GLY B CA 1
ATOM 1472 C C . GLY B 1 15 ? -6.676 36.719 17.922 1 80.12 15 GLY B C 1
ATOM 1473 O O . GLY B 1 15 ? -5.715 36.938 17.172 1 80.12 15 GLY B O 1
ATOM 1474 N N . GLU B 1 16 ? -7.082 37.375 18.984 1 82.62 16 GLU B N 1
ATOM 1475 C CA . GLU B 1 16 ? -6.43 38.656 19.266 1 82.62 16 GLU B CA 1
ATOM 1476 C C . GLU B 1 16 ? -4.977 38.438 19.688 1 82.62 16 GLU B C 1
ATOM 1478 O O . GLU B 1 16 ? -4.133 39.312 19.469 1 82.62 16 GLU B O 1
ATOM 1483 N N . ASN B 1 17 ? -4.656 37.344 20.188 1 84.75 17 ASN B N 1
ATOM 1484 C CA . ASN B 1 17 ? -3.311 37.094 20.703 1 84.75 17 ASN B CA 1
ATOM 1485 C C . ASN B 1 17 ? -2.451 36.344 19.688 1 84.75 17 ASN B C 1
ATOM 1487 O O . ASN B 1 17 ? -1.369 35.875 20.031 1 84.75 17 ASN B O 1
ATOM 1491 N N . LEU B 1 18 ? -2.9 36.281 18.469 1 88 18 LEU B N 1
ATOM 1492 C CA . LEU B 1 18 ? -2.17 35.594 17.422 1 88 18 LEU B CA 1
ATOM 1493 C C . LEU B 1 18 ? -1.84 36.531 16.266 1 88 18 LEU B C 1
ATOM 1495 O O . LEU B 1 18 ? -2.576 37.5 16.016 1 88 18 LEU B O 1
ATOM 1499 N N . PRO B 1 19 ? -0.691 36.281 15.75 1 89.06 19 PRO B N 1
ATOM 1500 C CA . PRO B 1 19 ? -0.369 37.094 14.578 1 89.06 19 PRO B CA 1
ATOM 1501 C C . PRO B 1 19 ? -1.326 36.875 13.414 1 89.06 19 PRO B C 1
ATOM 1503 O O . PRO B 1 19 ? -1.945 35.812 13.32 1 89.06 19 PRO B O 1
ATOM 1506 N N . ALA B 1 20 ? -1.542 37.969 12.672 1 91.06 20 ALA B N 1
ATOM 1507 C CA . ALA B 1 20 ? -2.314 37.812 11.445 1 91.06 20 ALA B CA 1
ATOM 1508 C C . ALA B 1 20 ? -1.521 37.031 10.398 1 91.06 20 ALA B C 1
ATOM 1510 O O . ALA B 1 20 ? -0.627 37.562 9.75 1 91.06 20 ALA B O 1
ATOM 1511 N N . LEU B 1 21 ? -1.85 35.781 10.227 1 94.06 21 LEU B N 1
ATOM 1512 C CA . LEU B 1 21 ? -1.154 34.938 9.258 1 94.06 21 LEU B CA 1
ATOM 1513 C C . LEU B 1 21 ? -1.885 34.938 7.914 1 94.06 21 LEU B C 1
ATOM 1515 O O . LEU B 1 21 ? -3.1 34.719 7.867 1 94.06 21 LEU B O 1
ATOM 1519 N N . PRO B 1 22 ? -1.132 35.156 6.816 1 95.75 22 PRO B N 1
ATOM 1520 C CA . PRO B 1 22 ? -1.767 35.094 5.5 1 95.75 22 PRO B CA 1
ATOM 1521 C C . PRO B 1 22 ? -2.209 33.688 5.129 1 95.75 22 PRO B C 1
ATOM 1523 O O . PRO B 1 22 ? -1.416 32.75 5.211 1 95.75 22 PRO B O 1
ATOM 1526 N N . LEU B 1 23 ? -3.447 33.562 4.734 1 97.19 23 LEU B N 1
ATOM 1527 C CA . LEU B 1 23 ? -3.961 32.312 4.242 1 97.19 23 LEU B CA 1
ATOM 1528 C C . LEU B 1 23 ? -3.488 32.031 2.816 1 97.19 23 LEU B C 1
ATOM 1530 O O . LEU B 1 23 ? -3.703 32.875 1.924 1 97.19 23 LEU B O 1
ATOM 1534 N N . LYS B 1 24 ? -2.812 30.969 2.627 1 97.81 24 LYS B N 1
ATOM 1535 C CA . LYS B 1 24 ? -2.295 30.609 1.307 1 97.81 24 LYS B CA 1
ATOM 1536 C C . LYS B 1 24 ? -3.316 29.797 0.512 1 97.81 24 LYS B C 1
ATOM 1538 O O . LYS B 1 24 ? -3.539 30.062 -0.671 1 97.81 24 LYS B O 1
ATOM 1543 N N . GLU B 1 25 ? -3.855 28.844 1.082 1 97.88 25 GLU B N 1
ATOM 1544 C CA . GLU B 1 25 ? -4.785 27.922 0.427 1 97.88 25 GLU B CA 1
ATOM 1545 C C . GLU B 1 25 ? -5.637 27.188 1.448 1 97.88 25 GLU B C 1
ATOM 1547 O O . GLU B 1 25 ? -5.281 27.109 2.627 1 97.88 25 GLU B O 1
ATOM 1552 N N . GLU B 1 26 ? -6.762 26.781 1.015 1 98.62 26 GLU B N 1
ATOM 1553 C CA . GLU B 1 26 ? -7.684 25.938 1.77 1 98.62 26 GLU B CA 1
ATOM 1554 C C . GLU B 1 26 ? -8.086 24.703 0.966 1 98.62 26 GLU B C 1
ATOM 1556 O O . GLU B 1 26 ? -8.406 24.812 -0.222 1 98.62 26 GLU B O 1
ATOM 1561 N N . PHE B 1 27 ? -8.023 23.578 1.577 1 98.69 27 PHE B N 1
ATOM 1562 C CA . PHE B 1 27 ? -8.398 22.312 0.943 1 98.69 27 PHE B CA 1
ATOM 1563 C C . PHE B 1 27 ? -9.508 21.625 1.729 1 98.69 27 PHE B C 1
ATOM 1565 O O . PHE B 1 27 ? -9.477 21.594 2.961 1 98.69 27 PHE B O 1
ATOM 1572 N N . ALA B 1 28 ? -10.484 21.094 1.034 1 98.81 28 ALA B N 1
ATOM 1573 C CA . ALA B 1 28 ? -11.297 20 1.56 1 98.81 28 ALA B CA 1
ATOM 1574 C C . ALA B 1 28 ? -10.695 18.641 1.207 1 98.81 28 ALA B C 1
ATOM 1576 O O . ALA B 1 28 ? -10.398 18.375 0.041 1 98.81 28 ALA B O 1
ATOM 1577 N N . MET B 1 29 ? -10.539 17.797 2.17 1 98.88 29 MET B N 1
ATOM 1578 C CA . MET B 1 29 ? -9.812 16.547 1.918 1 98.88 29 MET B CA 1
ATOM 1579 C C . MET B 1 29 ? -10.586 15.352 2.463 1 98.88 29 MET B C 1
ATOM 1581 O O . MET B 1 29 ? -11.336 15.477 3.436 1 98.88 29 MET B O 1
ATOM 1585 N N . ARG B 1 30 ? -10.43 14.219 1.819 1 98.75 30 ARG B N 1
ATOM 1586 C CA . ARG B 1 30 ? -10.789 12.891 2.297 1 98.75 30 ARG B CA 1
ATOM 1587 C C . ARG B 1 30 ? -9.594 11.945 2.236 1 98.75 30 ARG B C 1
ATOM 1589 O O . ARG B 1 30 ? -8.922 11.852 1.206 1 98.75 30 ARG B O 1
ATOM 1596 N N . GLN B 1 31 ? -9.312 11.32 3.295 1 98.69 31 GLN B N 1
ATOM 1597 C CA . GLN B 1 31 ? -8.164 10.422 3.252 1 98.69 31 GLN B CA 1
ATOM 1598 C C . GLN B 1 31 ? -8.469 9.094 3.943 1 98.69 31 GLN B C 1
ATOM 1600 O O . GLN B 1 31 ? -9.266 9.055 4.879 1 98.69 31 GLN B O 1
ATOM 1605 N N . GLY B 1 32 ? -7.918 8.023 3.48 1 98.38 32 GLY B N 1
ATOM 1606 C CA . GLY B 1 32 ? -8.055 6.68 4.012 1 98.38 32 GLY B CA 1
ATOM 1607 C C . GLY B 1 32 ? -6.766 5.879 3.932 1 98.38 32 GLY B C 1
ATOM 1608 O O . GLY B 1 32 ? -5.789 6.32 3.324 1 98.38 32 GLY B O 1
ATOM 1609 N N . TYR B 1 33 ? -6.77 4.805 4.602 1 98.56 33 TYR B N 1
ATOM 1610 C CA . TYR B 1 33 ? -5.543 4.031 4.762 1 98.56 33 TYR B CA 1
ATOM 1611 C C . TYR B 1 33 ? -5.75 2.588 4.312 1 98.56 33 TYR B C 1
ATOM 1613 O O . TYR B 1 33 ? -6.695 1.927 4.75 1 98.56 33 TYR B O 1
ATOM 1621 N N . ILE B 1 34 ? -4.867 2.193 3.436 1 98.38 34 ILE B N 1
ATOM 1622 C CA . ILE B 1 34 ? -4.789 0.776 3.098 1 98.38 34 ILE B CA 1
ATOM 1623 C C . ILE B 1 34 ? -4.023 0.027 4.184 1 98.38 34 ILE B C 1
ATOM 1625 O O . ILE B 1 34 ? -4.426 -1.062 4.602 1 98.38 34 ILE B O 1
ATOM 1629 N N . SER B 1 35 ? -2.984 0.638 4.613 1 97.38 35 SER B N 1
ATOM 1630 C CA . SER B 1 35 ? -2.18 0.203 5.754 1 97.38 35 SER B CA 1
ATOM 1631 C C . SER B 1 35 ? -1.725 1.391 6.594 1 97.38 35 SER B C 1
ATOM 1633 O O . SER B 1 35 ? -1.623 2.512 6.09 1 97.38 35 SER B O 1
ATOM 1635 N N . VAL B 1 36 ? -1.429 1.083 7.887 1 95.62 36 VAL B N 1
ATOM 1636 C CA . VAL B 1 36 ? -1.006 2.172 8.766 1 95.62 36 VAL B CA 1
ATOM 1637 C C . VAL B 1 36 ? 0.452 1.972 9.172 1 95.62 36 VAL B C 1
ATOM 1639 O O . VAL B 1 36 ? 1.139 2.93 9.531 1 95.62 36 VAL B O 1
ATOM 1642 N N . ARG B 1 37 ? 0.936 0.581 9.047 1 92.25 37 ARG B N 1
ATOM 1643 C CA . ARG B 1 37 ? 2.322 0.272 9.383 1 92.25 37 ARG B CA 1
ATOM 1644 C C . ARG B 1 37 ? 2.914 -0.725 8.391 1 92.25 37 ARG B C 1
ATOM 1646 O O . ARG B 1 37 ? 2.758 -1.938 8.555 1 92.25 37 ARG B O 1
ATOM 1653 N N . PRO B 1 38 ? 3.811 -0.216 7.543 1 95.62 38 PRO B N 1
ATOM 1654 C CA . PRO B 1 38 ? 3.984 1.188 7.164 1 95.62 38 PRO B CA 1
ATOM 1655 C C . PRO B 1 38 ? 2.697 1.822 6.641 1 95.62 38 PRO B C 1
ATOM 1657 O O . PRO B 1 38 ? 1.7 1.125 6.438 1 95.62 38 PRO B O 1
ATOM 1660 N N . THR B 1 39 ? 2.715 3.051 6.41 1 97.31 39 THR B N 1
ATOM 1661 C CA . THR B 1 39 ? 1.521 3.768 5.98 1 97.31 39 THR B CA 1
ATOM 1662 C C . THR B 1 39 ? 1.365 3.695 4.465 1 97.31 39 THR B C 1
ATOM 1664 O O . THR B 1 39 ? 2.316 3.951 3.723 1 97.31 39 THR B O 1
ATOM 1667 N N . VAL B 1 40 ? 0.266 3.285 3.994 1 98.75 40 VAL B N 1
ATOM 1668 C CA . VAL B 1 40 ? -0.227 3.477 2.635 1 98.75 40 VAL B CA 1
ATOM 1669 C C . VAL B 1 40 ? -1.562 4.219 2.668 1 98.75 40 VAL B C 1
ATOM 1671 O O . VAL B 1 40 ? -2.57 3.678 3.125 1 98.75 40 VAL B O 1
ATOM 1674 N N . ARG B 1 41 ? -1.554 5.434 2.182 1 98.75 41 ARG B N 1
ATOM 1675 C CA . ARG B 1 41 ? -2.686 6.344 2.332 1 98.75 41 ARG B CA 1
ATOM 1676 C C . ARG B 1 41 ? -3.141 6.879 0.98 1 98.75 41 ARG B C 1
ATOM 1678 O O . ARG B 1 41 ? -2.312 7.219 0.131 1 98.75 41 ARG B O 1
ATOM 1685 N N . ILE B 1 42 ? -4.41 6.945 0.797 1 98.94 42 ILE B N 1
ATOM 1686 C CA . ILE B 1 42 ? -4.938 7.727 -0.317 1 98.94 42 ILE B CA 1
ATOM 1687 C C . ILE B 1 42 ? -5.57 9.016 0.209 1 98.94 42 ILE B C 1
ATOM 1689 O O . ILE B 1 42 ? -6.098 9.039 1.325 1 98.94 42 ILE B O 1
ATOM 1693 N N . ARG B 1 43 ? -5.5 10.039 -0.605 1 98.88 43 ARG B N 1
ATOM 1694 C CA . ARG B 1 43 ? -6.074 11.32 -0.218 1 98.88 43 ARG B CA 1
ATOM 1695 C C . ARG B 1 43 ? -6.66 12.047 -1.426 1 98.88 43 ARG B C 1
ATOM 1697 O O . ARG B 1 43 ? -6.035 12.102 -2.486 1 98.88 43 ARG B O 1
ATOM 1704 N N . GLU B 1 44 ? -7.859 12.367 -1.312 1 98.94 44 GLU B N 1
ATOM 1705 C CA . GLU B 1 44 ? -8.477 13.344 -2.203 1 98.94 44 GLU B CA 1
ATOM 1706 C C . GLU B 1 44 ? -8.328 14.758 -1.654 1 98.94 44 GLU B C 1
ATOM 1708 O O . GLU B 1 44 ? -8.68 15.023 -0.502 1 98.94 44 GLU B O 1
ATOM 1713 N N . GLU B 1 45 ? -7.762 15.641 -2.379 1 98.69 45 GLU B N 1
ATOM 1714 C CA . GLU B 1 45 ? -7.555 17.031 -1.973 1 98.69 45 GLU B CA 1
ATOM 1715 C C . GLU B 1 45 ? -8.227 18 -2.941 1 98.69 45 GLU B C 1
ATOM 1717 O O . GLU B 1 45 ? -7.754 18.203 -4.062 1 98.69 45 GLU B O 1
ATOM 1722 N N . ALA B 1 46 ? -9.289 18.578 -2.502 1 98.81 46 ALA B N 1
ATOM 1723 C CA . ALA B 1 46 ? -10.008 19.562 -3.314 1 98.81 46 ALA B CA 1
ATOM 1724 C C . ALA B 1 46 ? -9.625 20.984 -2.922 1 98.81 46 ALA B C 1
ATOM 1726 O O . ALA B 1 46 ? -9.984 21.453 -1.836 1 98.81 46 ALA B O 1
ATOM 1727 N N . LEU B 1 47 ? -8.953 21.688 -3.812 1 98.62 47 LEU B N 1
ATOM 1728 C CA . LEU B 1 47 ? -8.586 23.078 -3.582 1 98.62 47 LEU B CA 1
ATOM 1729 C C . LEU B 1 47 ? -9.797 23.984 -3.711 1 98.62 47 LEU B C 1
ATOM 1731 O O . LEU B 1 47 ? -10.531 23.922 -4.699 1 98.62 47 LEU B O 1
ATOM 1735 N N . LYS B 1 48 ? -9.945 24.781 -2.676 1 98 48 LYS B N 1
ATOM 1736 C CA . LYS B 1 48 ? -11.039 25.75 -2.77 1 98 48 LYS B CA 1
ATOM 1737 C C . LYS B 1 48 ? -10.875 26.625 -4.004 1 98 48 LYS B C 1
ATOM 1739 O O . LYS B 1 48 ? -9.867 27.312 -4.156 1 98 48 LYS B O 1
ATOM 1744 N N . GLY B 1 49 ? -11.891 26.594 -4.859 1 97.25 49 GLY B N 1
ATOM 1745 C CA . GLY B 1 49 ? -11.859 27.375 -6.086 1 97.25 49 GLY B CA 1
ATOM 1746 C C . GLY B 1 49 ? -10.945 26.797 -7.145 1 97.25 49 GLY B C 1
ATOM 1747 O O . GLY B 1 49 ? -10.609 27.469 -8.125 1 97.25 49 GLY B O 1
ATOM 1748 N N . GLY B 1 50 ? -10.438 25.609 -6.938 1 97.94 50 GLY B N 1
ATOM 1749 C CA . GLY B 1 50 ? -9.477 25.031 -7.859 1 97.94 50 GLY B CA 1
ATOM 1750 C C . GLY B 1 50 ? -9.766 23.578 -8.203 1 97.94 50 GLY B C 1
ATOM 1751 O O . GLY B 1 50 ? -10.93 23.188 -8.312 1 97.94 50 GLY B O 1
ATOM 1752 N N . GLU B 1 51 ? -8.742 22.891 -8.484 1 98 51 GLU B N 1
ATOM 1753 C CA . GLU B 1 51 ? -8.891 21.516 -8.961 1 98 51 GLU B CA 1
ATOM 1754 C C . GLU B 1 51 ? -8.836 20.516 -7.805 1 98 51 GLU B C 1
ATOM 1756 O O . GLU B 1 51 ? -8.461 20.875 -6.684 1 98 51 GLU B O 1
ATOM 1761 N N . THR B 1 52 ? -9.32 19.297 -8.07 1 98.69 52 THR B N 1
ATOM 1762 C CA . THR B 1 52 ? -9.203 18.188 -7.145 1 98.69 52 THR B CA 1
ATOM 1763 C C . THR B 1 52 ? -8.07 17.25 -7.559 1 98.69 52 THR B C 1
ATOM 1765 O O . THR B 1 52 ? -7.953 16.891 -8.734 1 98.69 52 THR B O 1
ATOM 1768 N N . ALA B 1 53 ? -7.234 16.953 -6.637 1 98.81 53 ALA B N 1
ATOM 1769 C CA . ALA B 1 53 ? -6.145 16.016 -6.863 1 98.81 53 ALA B CA 1
ATOM 1770 C C . ALA B 1 53 ? -6.344 14.734 -6.051 1 98.81 53 ALA B C 1
ATOM 1772 O O . ALA B 1 53 ? -7.031 14.75 -5.023 1 98.81 53 ALA B O 1
ATOM 1773 N N . TYR B 1 54 ? -5.816 13.641 -6.527 1 98.94 54 TYR B N 1
ATOM 1774 C CA . TYR B 1 54 ? -5.816 12.344 -5.855 1 98.94 54 TYR B CA 1
ATOM 1775 C C . TYR B 1 54 ? -4.391 11.844 -5.641 1 98.94 54 TYR B C 1
ATOM 1777 O O . TYR B 1 54 ? -3.592 11.812 -6.578 1 98.94 54 TYR B O 1
ATOM 1785 N N . ILE B 1 55 ? -4.121 11.484 -4.414 1 98.81 55 ILE B N 1
ATOM 1786 C CA . ILE B 1 55 ? -2.732 11.203 -4.066 1 98.81 55 ILE B CA 1
ATOM 1787 C C . ILE B 1 55 ? -2.635 9.836 -3.398 1 98.81 55 ILE B C 1
ATOM 1789 O O . ILE B 1 55 ? -3.445 9.5 -2.529 1 98.81 55 ILE B O 1
ATOM 1793 N N . LEU B 1 56 ? -1.743 8.992 -3.836 1 98.88 56 LEU B N 1
ATOM 1794 C CA . LEU B 1 56 ? -1.286 7.785 -3.152 1 98.88 56 LEU B CA 1
ATOM 1795 C C . LEU B 1 56 ? 0.041 8.031 -2.441 1 98.88 56 LEU B C 1
ATOM 1797 O O . LEU B 1 56 ? 0.99 8.531 -3.049 1 98.88 56 LEU B O 1
ATOM 1801 N N . CYS B 1 57 ? 0.052 7.684 -1.146 1 98.75 57 CYS B N 1
ATOM 1802 C CA . CYS B 1 57 ? 1.224 8.008 -0.341 1 98.75 57 CYS B CA 1
ATOM 1803 C C . CYS B 1 57 ? 1.729 6.781 0.409 1 98.75 57 CYS B C 1
ATOM 1805 O O . CYS B 1 57 ? 0.936 6.016 0.959 1 98.75 57 CYS B O 1
ATOM 1807 N N . PHE B 1 58 ? 3.01 6.602 0.421 1 98.69 58 PHE B N 1
ATOM 1808 C CA . PHE B 1 58 ? 3.707 5.605 1.226 1 98.69 58 PHE B CA 1
ATOM 1809 C C . PHE B 1 58 ? 4.598 6.273 2.264 1 98.69 58 PHE B C 1
ATOM 1811 O O . PHE B 1 58 ? 5.371 7.176 1.934 1 98.69 58 PHE B O 1
ATOM 1818 N N . LYS B 1 59 ? 4.457 5.859 3.514 1 97.44 59 LYS B N 1
ATOM 1819 C CA . LYS B 1 59 ? 5.316 6.395 4.562 1 97.44 59 LYS B CA 1
ATOM 1820 C C . LYS B 1 59 ? 5.914 5.277 5.414 1 97.44 59 LYS B C 1
ATOM 1822 O O . LYS B 1 59 ? 5.246 4.277 5.688 1 97.44 59 LYS B O 1
ATOM 1827 N N . SER B 1 60 ? 7.098 5.438 5.797 1 95.62 60 SER B N 1
ATOM 1828 C CA . SER B 1 60 ? 7.719 4.566 6.785 1 95.62 60 SER B CA 1
ATOM 1829 C C . SER B 1 60 ? 8.492 5.367 7.824 1 95.62 60 SER B C 1
ATOM 1831 O O . SER B 1 60 ? 8.844 6.527 7.586 1 95.62 60 SER B O 1
ATOM 1833 N N . GLY B 1 61 ? 8.633 4.73 8.969 1 90.06 61 GLY B N 1
ATOM 1834 C CA . GLY B 1 61 ? 9.297 5.414 10.062 1 90.06 61 GLY B CA 1
ATOM 1835 C C . GLY B 1 61 ? 8.336 6.164 10.977 1 90.06 61 GLY B C 1
ATOM 1836 O O . GLY B 1 61 ? 7.121 6.031 10.844 1 90.06 61 GLY B O 1
ATOM 1837 N N . SER B 1 62 ? 8.844 6.805 12.016 1 86.56 62 SER B N 1
ATOM 1838 C CA . SER B 1 62 ? 8.062 7.578 12.977 1 86.56 62 SER B CA 1
ATOM 1839 C C . SER B 1 62 ? 8.875 8.742 13.539 1 86.56 62 SER B C 1
ATOM 1841 O O . SER B 1 62 ? 10.086 8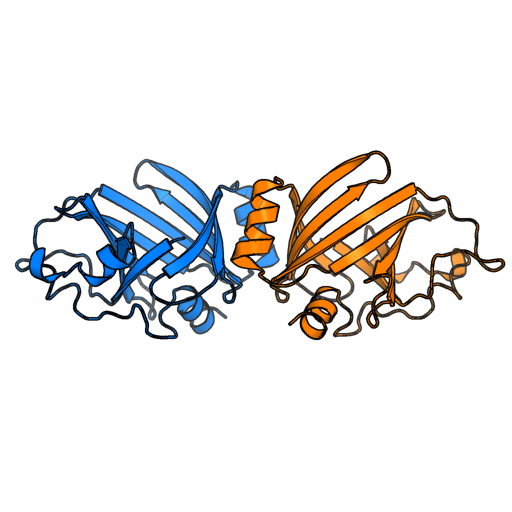.812 13.336 1 86.56 62 SER B O 1
ATOM 1843 N N . GLY B 1 63 ? 8.156 9.641 14.148 1 89.31 63 GLY B N 1
ATOM 1844 C CA . GLY B 1 63 ? 8.836 10.734 14.812 1 89.31 63 GLY B CA 1
ATOM 1845 C C . GLY B 1 63 ? 9.055 11.938 13.914 1 89.31 63 GLY B C 1
ATOM 1846 O O . GLY B 1 63 ? 8.211 12.258 13.078 1 89.31 63 GLY B O 1
ATOM 1847 N N . LEU B 1 64 ? 10.117 12.625 14.133 1 93.81 64 LEU B N 1
ATOM 1848 C CA . LEU B 1 64 ? 10.414 13.906 13.508 1 93.81 64 LEU B CA 1
ATOM 1849 C C . LEU B 1 64 ? 10.711 13.727 12.023 1 93.81 64 LEU B C 1
ATOM 1851 O O . LEU B 1 64 ? 10.281 14.539 11.195 1 93.81 64 LEU B O 1
ATOM 1855 N N . ALA B 1 65 ? 11.438 12.727 11.695 1 94.62 65 ALA B N 1
ATOM 1856 C CA . ALA B 1 65 ? 11.859 12.469 10.32 1 94.62 65 ALA B CA 1
ATOM 1857 C C . ALA B 1 65 ? 11.344 11.109 9.836 1 94.62 65 ALA B C 1
ATOM 1859 O O . ALA B 1 65 ? 11.539 10.094 10.508 1 94.62 65 ALA B O 1
ATOM 1860 N N . ARG B 1 66 ? 10.664 11.109 8.672 1 95 66 ARG B N 1
ATOM 1861 C CA . ARG B 1 66 ? 10.086 9.891 8.125 1 95 66 ARG B CA 1
ATOM 1862 C C . ARG B 1 66 ? 10.32 9.797 6.617 1 95 66 ARG B C 1
ATOM 1864 O O . ARG B 1 66 ? 10.539 10.812 5.957 1 95 66 ARG B O 1
ATOM 1871 N N . GLU B 1 67 ? 10.422 8.562 6.074 1 96.75 67 GLU B N 1
ATOM 1872 C CA . GLU B 1 67 ? 10.359 8.367 4.625 1 96.75 67 GLU B CA 1
ATOM 1873 C C . GLU B 1 67 ? 8.938 8.578 4.105 1 96.75 67 GLU B C 1
ATOM 1875 O O . GLU B 1 67 ? 7.969 8.141 4.727 1 96.75 67 GLU B O 1
ATOM 1880 N N . GLU B 1 68 ? 8.875 9.234 3.016 1 97.94 68 GLU B N 1
ATOM 1881 C CA . GLU B 1 68 ? 7.578 9.484 2.396 1 97.94 68 GLU B CA 1
ATOM 1882 C C . GLU B 1 68 ? 7.691 9.531 0.875 1 97.94 68 GLU B C 1
ATOM 1884 O O . GLU B 1 68 ? 8.602 10.164 0.333 1 97.94 68 GLU B O 1
ATOM 1889 N N . ILE B 1 69 ? 6.812 8.875 0.212 1 98.31 69 ILE B N 1
ATOM 1890 C CA . ILE B 1 69 ? 6.676 8.891 -1.241 1 98.31 69 ILE B CA 1
ATOM 1891 C C . ILE B 1 69 ? 5.227 9.18 -1.622 1 98.31 69 ILE B C 1
ATOM 1893 O O . ILE B 1 69 ? 4.32 8.43 -1.265 1 98.31 69 ILE B O 1
ATOM 1897 N N . GLU B 1 70 ? 5.035 10.266 -2.357 1 98.19 70 GLU B N 1
ATOM 1898 C CA . GLU B 1 70 ? 3.705 10.602 -2.855 1 98.19 70 GLU B CA 1
ATOM 1899 C C . GLU B 1 70 ? 3.648 10.516 -4.379 1 98.19 70 GLU B C 1
ATOM 1901 O O . GLU B 1 70 ? 4.598 10.891 -5.062 1 98.19 70 GLU B O 1
ATOM 1906 N N . ARG B 1 71 ? 2.555 9.992 -4.828 1 98.19 71 ARG B N 1
ATOM 1907 C CA . ARG B 1 71 ? 2.307 9.898 -6.266 1 98.19 71 ARG B CA 1
ATOM 1908 C C . ARG B 1 71 ? 0.867 10.273 -6.598 1 98.19 71 ARG B C 1
ATOM 1910 O O . ARG B 1 71 ? -0.067 9.844 -5.922 1 98.19 71 ARG B O 1
ATOM 1917 N N . PRO B 1 72 ? 0.729 11.133 -7.664 1 98.25 72 PRO B N 1
ATOM 1918 C CA . PRO B 1 72 ? -0.645 11.344 -8.125 1 98.25 72 PRO B CA 1
ATOM 1919 C C . PRO B 1 72 ? -1.265 10.086 -8.727 1 98.25 72 PRO B C 1
ATOM 1921 O O . PRO B 1 72 ? -0.568 9.305 -9.375 1 98.25 72 PRO B O 1
ATOM 1924 N N . ILE B 1 73 ? -2.516 9.883 -8.5 1 98.56 73 ILE B N 1
ATOM 1925 C CA . ILE B 1 73 ? -3.279 8.828 -9.156 1 98.56 73 ILE B CA 1
ATOM 1926 C C . ILE B 1 73 ? -4.551 9.422 -9.773 1 98.56 73 ILE B C 1
ATOM 1928 O O . ILE B 1 73 ? -4.895 10.578 -9.508 1 98.56 73 ILE B O 1
ATOM 1932 N N . ASP B 1 74 ? -5.184 8.648 -10.625 1 98.31 74 ASP B N 1
ATOM 1933 C CA . ASP B 1 74 ? -6.43 9.141 -11.203 1 98.31 74 ASP B CA 1
ATOM 1934 C C . ASP B 1 74 ? -7.625 8.805 -10.32 1 98.31 74 ASP B C 1
ATOM 1936 O O . ASP B 1 74 ? -7.504 8.016 -9.383 1 98.31 74 ASP B O 1
ATOM 1940 N N . LYS B 1 75 ? -8.688 9.469 -10.602 1 98.56 75 LYS B N 1
ATOM 1941 C CA . LYS B 1 75 ? -9.906 9.297 -9.805 1 98.56 75 LYS B CA 1
ATOM 1942 C C . LYS B 1 75 ? -10.375 7.852 -9.828 1 98.56 75 LYS B C 1
ATOM 1944 O O . LYS B 1 75 ? -10.898 7.348 -8.828 1 98.56 75 LYS B O 1
ATOM 1949 N N . LYS B 1 76 ? -10.266 7.234 -10.969 1 98.56 76 LYS B N 1
ATOM 1950 C CA . LYS B 1 76 ? -10.711 5.848 -11.086 1 98.56 76 LYS B CA 1
ATOM 1951 C C . LYS B 1 76 ? -9.992 4.953 -10.086 1 98.56 76 LYS B C 1
ATOM 1953 O O . LYS B 1 76 ? -10.625 4.184 -9.359 1 98.56 76 LYS B O 1
ATOM 1958 N N . LEU B 1 77 ? -8.664 5.039 -10.078 1 98.5 77 LEU B N 1
ATOM 1959 C CA . LEU B 1 77 ? -7.902 4.246 -9.117 1 98.5 77 LEU B CA 1
ATOM 1960 C C . LEU B 1 77 ? -8.281 4.621 -7.688 1 98.5 77 LEU B C 1
ATOM 1962 O O . LEU B 1 77 ? -8.43 3.744 -6.832 1 98.5 77 LEU B O 1
ATOM 1966 N N . PHE B 1 78 ? -8.422 5.91 -7.438 1 98.88 78 PHE B N 1
ATOM 1967 C CA . PHE B 1 78 ? -8.82 6.359 -6.109 1 98.88 78 PHE B CA 1
ATOM 1968 C C . PHE B 1 78 ? -10.117 5.684 -5.68 1 98.88 78 PHE B C 1
ATOM 1970 O O . PHE B 1 78 ? -10.195 5.113 -4.59 1 98.88 78 PHE B O 1
ATOM 1977 N N . ASP B 1 79 ? -11.102 5.703 -6.508 1 98.69 79 ASP B N 1
ATOM 1978 C CA . ASP B 1 79 ? -12.414 5.145 -6.203 1 98.69 79 ASP B CA 1
ATOM 1979 C C . ASP B 1 79 ? -12.336 3.637 -5.977 1 98.69 79 ASP B C 1
ATOM 1981 O O . ASP B 1 79 ? -12.984 3.102 -5.078 1 98.69 79 ASP B O 1
ATOM 1985 N N . GLU B 1 80 ? -11.57 2.971 -6.762 1 98.5 80 GLU B N 1
ATOM 1986 C CA . GLU B 1 80 ? -11.414 1.524 -6.625 1 98.5 80 GLU B CA 1
ATOM 1987 C C . GLU B 1 80 ? -10.75 1.163 -5.301 1 98.5 80 GLU B C 1
ATOM 1989 O O . GLU B 1 80 ? -11.18 0.234 -4.613 1 98.5 80 GLU B O 1
ATOM 1994 N N . LEU B 1 81 ? -9.688 1.875 -4.965 1 98.81 81 LEU B N 1
ATOM 1995 C CA . LEU B 1 81 ? -9 1.614 -3.701 1 98.81 81 LEU B CA 1
ATOM 1996 C C . LEU B 1 81 ? -9.93 1.857 -2.518 1 98.81 81 LEU B C 1
ATOM 1998 O O . LEU B 1 81 ? -9.945 1.076 -1.564 1 98.81 81 LEU B O 1
ATOM 2002 N N . GLU B 1 82 ? -10.68 2.92 -2.582 1 98.56 82 GLU B N 1
ATOM 2003 C CA . GLU B 1 82 ? -11.609 3.254 -1.51 1 98.56 82 GLU B CA 1
ATOM 2004 C C . GLU B 1 82 ? -12.656 2.16 -1.329 1 98.56 82 GLU B C 1
ATOM 2006 O O . GLU B 1 82 ? -12.891 1.691 -0.213 1 98.56 82 GLU B O 1
ATOM 2011 N N . THR B 1 83 ? -13.211 1.667 -2.416 1 97.81 83 THR B N 1
ATOM 2012 C CA . THR B 1 83 ? -14.398 0.82 -2.33 1 97.81 83 THR B CA 1
ATOM 2013 C C . THR B 1 83 ? -14.008 -0.651 -2.24 1 97.81 83 THR B C 1
ATOM 2015 O O . THR B 1 83 ? -14.625 -1.422 -1.505 1 97.81 83 THR B O 1
ATOM 2018 N N . LYS B 1 84 ? -12.914 -1.022 -2.91 1 97.44 84 LYS B N 1
ATOM 2019 C CA . LYS B 1 84 ? -12.625 -2.445 -3.061 1 97.44 84 LYS B CA 1
ATOM 2020 C C . LYS B 1 84 ? -11.539 -2.891 -2.082 1 97.44 84 LYS B C 1
ATOM 2022 O O . LYS B 1 84 ? -11.453 -4.07 -1.736 1 97.44 84 LYS B O 1
ATOM 2027 N N . ILE B 1 85 ? -10.719 -1.975 -1.659 1 98.12 85 ILE B N 1
ATOM 2028 C CA . ILE B 1 85 ? -9.562 -2.379 -0.861 1 98.12 85 ILE B CA 1
ATOM 2029 C C . ILE B 1 85 ? -9.727 -1.886 0.575 1 98.12 85 ILE B C 1
ATOM 2031 O O . ILE B 1 85 ? -9.688 -2.678 1.519 1 98.12 85 ILE B O 1
ATOM 2035 N N . ILE B 1 86 ? -9.969 -0.619 0.775 1 97.75 86 ILE B N 1
ATOM 2036 C CA . ILE B 1 86 ? -10.062 -0.035 2.109 1 97.75 86 ILE B CA 1
ATOM 2037 C C . ILE B 1 86 ? -11.383 -0.446 2.758 1 97.75 86 ILE B C 1
ATOM 2039 O O . ILE B 1 86 ? -11.391 -1.062 3.826 1 97.75 86 ILE B O 1
ATOM 2043 N N . GLY B 1 87 ? -12.523 -0.146 2.111 1 95.56 87 GLY B N 1
ATOM 2044 C CA . GLY B 1 87 ? -13.828 -0.62 2.547 1 95.56 87 GLY B CA 1
ATOM 2045 C C . GLY B 1 87 ? -14.328 0.074 3.801 1 95.56 87 GLY B C 1
ATOM 2046 O O . GLY B 1 87 ? -15.25 -0.405 4.457 1 95.56 87 GLY B O 1
ATOM 2047 N N . LYS B 1 88 ? -13.664 1.035 4.359 1 96.5 88 LYS B N 1
ATOM 2048 C CA . LYS B 1 88 ? -14.055 1.818 5.527 1 96.5 88 LYS B CA 1
ATOM 2049 C C . LYS B 1 88 ? -14.195 3.297 5.18 1 96.5 88 LYS B C 1
ATOM 2051 O O . LYS B 1 88 ? -13.578 3.773 4.223 1 96.5 88 LYS B O 1
ATOM 2056 N N . PRO B 1 89 ? -14.977 3.979 5.91 1 97.44 89 PRO B N 1
ATOM 2057 C CA . PRO B 1 89 ? -15.148 5.406 5.629 1 97.44 89 PRO B CA 1
ATOM 2058 C C . PRO B 1 89 ? -13.828 6.18 5.699 1 97.44 89 PRO B C 1
ATOM 2060 O O . PRO B 1 89 ? -12.992 5.906 6.566 1 97.44 89 PRO B O 1
ATOM 2063 N N . LEU B 1 90 ? -13.672 7.051 4.789 1 98.44 90 LEU B N 1
ATOM 2064 C CA . LEU B 1 90 ? -12.508 7.922 4.801 1 98.44 90 LEU B CA 1
ATOM 2065 C C . LEU B 1 90 ? -12.672 9.031 5.836 1 98.44 90 LEU B C 1
ATOM 2067 O O . LEU B 1 90 ? -13.797 9.367 6.219 1 98.44 90 LEU B O 1
ATOM 2071 N N . ILE B 1 91 ? -11.562 9.609 6.305 1 98.56 91 ILE B N 1
ATOM 2072 C CA . ILE B 1 91 ? -11.555 10.766 7.191 1 98.56 91 ILE B CA 1
ATOM 2073 C C . ILE B 1 91 ? -11.758 12.039 6.383 1 98.56 91 ILE B C 1
ATOM 2075 O O . ILE B 1 91 ? -11.039 12.297 5.418 1 98.56 91 ILE B O 1
ATOM 2079 N N . GLY B 1 92 ? -12.758 12.789 6.734 1 98.56 92 GLY B N 1
ATOM 2080 C CA . GLY B 1 92 ? -12.898 14.125 6.18 1 98.56 92 GLY B CA 1
ATOM 2081 C C . GLY B 1 92 ? -12.164 15.18 6.98 1 98.56 92 GLY B C 1
ATOM 2082 O O . GLY B 1 92 ? -12.156 15.148 8.211 1 98.56 92 GLY B O 1
ATOM 2083 N N . LYS B 1 93 ? -11.5 16.141 6.246 1 98.69 93 LYS B N 1
ATOM 2084 C CA . LYS B 1 93 ? -10.891 17.25 6.98 1 98.69 93 LYS B CA 1
ATOM 2085 C C . LYS B 1 93 ? -10.742 18.484 6.094 1 98.69 93 LYS B C 1
ATOM 2087 O O . LYS B 1 93 ? -10.789 18.375 4.867 1 98.69 93 LYS B O 1
ATOM 2092 N N . ILE B 1 94 ? -10.664 19.594 6.746 1 98.81 94 ILE B N 1
ATOM 2093 C CA . ILE B 1 94 ? -10.312 20.844 6.105 1 98.81 94 ILE B CA 1
ATOM 2094 C C . ILE B 1 94 ? -8.898 21.25 6.52 1 98.81 94 ILE B C 1
ATOM 2096 O O . ILE B 1 94 ? -8.555 21.219 7.703 1 98.81 94 ILE B O 1
ATOM 2100 N N . ARG B 1 95 ? -8.117 21.531 5.543 1 98.88 95 ARG B N 1
ATOM 2101 C CA . ARG B 1 95 ? -6.777 22.047 5.824 1 98.88 95 ARG B CA 1
ATOM 2102 C C . ARG B 1 95 ? -6.625 23.469 5.316 1 98.88 95 ARG B C 1
ATOM 2104 O O . ARG B 1 95 ? -6.918 23.766 4.156 1 98.88 95 ARG B O 1
ATOM 2111 N N . ARG B 1 96 ? -6.227 24.312 6.176 1 98.69 96 ARG B N 1
ATOM 2112 C CA . ARG B 1 96 ? -5.77 25.656 5.789 1 98.69 96 ARG B CA 1
ATOM 2113 C C . ARG B 1 96 ? -4.262 25.781 5.945 1 98.69 96 ARG B C 1
ATOM 2115 O O . ARG B 1 96 ? -3.695 25.344 6.949 1 98.69 96 ARG B O 1
ATOM 2122 N N . SER B 1 97 ? -3.648 26.328 4.938 1 98.56 97 SER B N 1
ATOM 2123 C CA . SER B 1 97 ? -2.213 26.578 4.965 1 98.56 97 SER B CA 1
ATOM 2124 C C . SER B 1 97 ? -1.924 28.078 5.113 1 98.56 97 SER B C 1
ATOM 2126 O O . SER B 1 97 ? -2.451 28.891 4.355 1 98.56 97 SER B O 1
ATOM 2128 N N . TYR B 1 98 ? -1.097 28.391 6.078 1 98 98 TYR B N 1
ATOM 2129 C CA . TYR B 1 98 ? -0.741 29.781 6.359 1 98 98 TYR B CA 1
ATOM 2130 C C . TYR B 1 98 ? 0.747 30.016 6.133 1 98 98 TYR B C 1
ATOM 2132 O O . TYR B 1 98 ? 1.578 29.188 6.496 1 98 98 TYR B O 1
ATOM 2140 N N . ALA B 1 99 ? 1.041 31.141 5.555 1 97.44 99 ALA B N 1
ATOM 2141 C CA . ALA B 1 99 ? 2.441 31.516 5.391 1 97.44 99 ALA B CA 1
ATOM 2142 C C . ALA B 1 99 ? 3.027 32.031 6.703 1 97.44 99 ALA B C 1
ATOM 2144 O O . ALA B 1 99 ? 2.424 32.875 7.367 1 97.44 99 ALA B O 1
ATOM 2145 N N . LEU B 1 100 ? 4.215 31.5 7.043 1 96.88 100 LEU B N 1
ATOM 2146 C CA . LEU B 1 100 ? 4.949 32.031 8.188 1 96.88 100 LEU B CA 1
ATOM 2147 C C . LEU B 1 100 ? 6.012 33.031 7.742 1 96.88 100 LEU B C 1
ATOM 2149 O O . LEU B 1 100 ? 6.473 33 6.602 1 96.88 100 LEU B O 1
ATOM 2153 N N . PRO B 1 101 ? 6.426 33.906 8.656 1 94.19 101 PRO B N 1
ATOM 2154 C CA . PRO B 1 101 ? 7.367 34.938 8.273 1 94.19 101 PRO B CA 1
ATOM 2155 C C . PRO B 1 101 ? 8.711 34.406 7.801 1 94.19 101 PRO B C 1
ATOM 2157 O O . PRO B 1 101 ? 9.422 35.062 7.035 1 94.19 101 PRO B O 1
ATOM 2160 N N . ASP B 1 102 ? 9.086 33.25 8.164 1 95.81 102 ASP B N 1
ATOM 2161 C CA . ASP B 1 102 ? 10.391 32.688 7.816 1 95.81 102 ASP B CA 1
ATOM 2162 C C . ASP B 1 102 ? 10.312 31.875 6.531 1 95.81 102 ASP B C 1
ATOM 2164 O O . ASP B 1 102 ? 11.297 31.25 6.125 1 95.81 102 ASP B O 1
ATOM 2168 N N . GLY B 1 103 ? 9.203 31.781 5.938 1 96.56 103 GLY B N 1
ATOM 2169 C CA . GLY B 1 103 ? 9.055 31.078 4.676 1 96.56 103 GLY B CA 1
ATOM 2170 C C . GLY B 1 103 ? 8.453 29.688 4.832 1 96.56 103 GLY B C 1
ATOM 2171 O O . GLY B 1 103 ? 8.086 29.047 3.844 1 96.56 103 GLY B O 1
ATOM 2172 N N . LEU B 1 104 ? 8.352 29.266 6.027 1 97.81 104 LEU B N 1
ATOM 2173 C CA . LEU B 1 104 ? 7.719 27.984 6.273 1 97.81 104 LEU B CA 1
ATOM 2174 C C . LEU B 1 104 ? 6.199 28.094 6.207 1 97.81 104 LEU B C 1
ATOM 2176 O O . LEU B 1 104 ? 5.664 29.203 6.035 1 97.81 104 LEU B O 1
ATOM 2180 N N . VAL B 1 105 ? 5.551 26.984 6.223 1 98.19 105 VAL B N 1
ATOM 2181 C CA . VAL B 1 105 ? 4.098 26.953 6.121 1 98.19 105 VAL B CA 1
ATOM 2182 C C . VAL B 1 105 ? 3.514 26.25 7.348 1 98.19 105 VAL B C 1
ATOM 2184 O O . VAL B 1 105 ? 4.012 25.203 7.773 1 98.19 105 VAL B O 1
ATOM 2187 N N . LEU B 1 106 ? 2.561 26.906 7.926 1 98.5 106 LEU B N 1
ATOM 2188 C CA . LEU B 1 106 ? 1.752 26.297 8.977 1 98.5 106 LEU B CA 1
ATOM 2189 C C . LEU B 1 106 ? 0.477 25.688 8.406 1 98.5 106 LEU B C 1
ATOM 2191 O O . LEU B 1 106 ? -0.352 26.406 7.832 1 98.5 106 LEU B O 1
ATOM 2195 N N . GLU B 1 107 ? 0.34 24.406 8.508 1 98.81 107 GLU B N 1
ATOM 2196 C CA . GLU B 1 107 ? -0.882 23.719 8.102 1 98.81 107 GLU B CA 1
ATOM 2197 C C . GLU B 1 107 ? -1.768 23.406 9.305 1 98.81 107 GLU B C 1
ATOM 2199 O O . GLU B 1 107 ? -1.332 22.734 10.242 1 98.81 107 GLU B O 1
ATOM 2204 N N . VAL B 1 108 ? -2.984 23.922 9.25 1 98.75 108 VAL B N 1
ATOM 2205 C CA . VAL B 1 108 ? -3.943 23.672 10.312 1 98.75 108 VAL B CA 1
ATOM 2206 C C . VAL B 1 108 ? -5.102 22.828 9.773 1 98.75 108 VAL B C 1
ATOM 2208 O O . VAL B 1 108 ? -5.676 23.156 8.734 1 98.75 108 VAL B O 1
ATOM 2211 N N . ASN B 1 109 ? -5.426 21.781 10.484 1 98.88 109 ASN B N 1
ATOM 2212 C CA . ASN B 1 109 ? -6.41 20.812 10.031 1 98.88 109 ASN B CA 1
ATOM 2213 C C . ASN B 1 109 ? -7.594 20.719 10.984 1 98.88 109 ASN B C 1
ATOM 2215 O O . ASN B 1 109 ? -7.41 20.609 12.203 1 98.88 109 ASN B O 1
ATOM 2219 N N . HIS B 1 110 ? -8.75 20.844 10.477 1 98.88 110 HIS B N 1
ATOM 2220 C CA . HIS B 1 110 ? -9.977 20.5 11.172 1 98.88 110 HIS B CA 1
ATOM 2221 C C . HIS B 1 110 ? -10.5 19.125 10.734 1 98.88 110 HIS B C 1
ATOM 2223 O O . HIS B 1 110 ? -10.945 18.969 9.594 1 98.88 110 HIS B O 1
ATOM 2229 N N . VAL B 1 111 ? -10.477 18.188 11.641 1 98.75 111 VAL B N 1
ATOM 2230 C CA . VAL B 1 111 ? -10.758 16.797 11.305 1 98.75 111 VAL B CA 1
ATOM 2231 C C . VAL B 1 111 ? -12.164 16.422 11.758 1 98.75 111 VAL B C 1
ATOM 2233 O O . VAL B 1 111 ? -12.578 16.781 12.859 1 98.75 111 VAL B O 1
ATOM 2236 N N . ASP B 1 112 ? -12.914 15.734 10.898 1 98.44 112 ASP B N 1
ATOM 2237 C CA . ASP B 1 112 ? -14.219 15.164 11.211 1 98.44 112 ASP B CA 1
ATOM 2238 C C . ASP B 1 112 ? -15.18 16.234 11.727 1 98.44 112 ASP B C 1
ATOM 2240 O O . ASP B 1 112 ? -15.875 16.016 12.719 1 98.44 112 ASP B O 1
ATOM 2244 N N . GLU B 1 113 ? -15.125 17.297 11.031 1 97.44 113 GLU B N 1
ATOM 2245 C CA . GLU B 1 113 ? -16.016 18.391 11.422 1 97.44 113 GLU B CA 1
ATOM 2246 C C . GLU B 1 113 ? -17.453 17.891 11.594 1 97.44 113 GLU B C 1
ATOM 2248 O O . GLU B 1 113 ? -17.984 17.219 10.711 1 97.44 113 GLU B O 1
ATOM 2253 N N . GLY B 1 114 ? -18.094 18.266 12.703 1 96.31 114 GLY B N 1
ATOM 2254 C CA . GLY B 1 114 ? -19.484 17.938 12.961 1 96.31 114 GLY B CA 1
ATOM 2255 C C . GLY B 1 114 ? -19.688 16.562 13.578 1 96.31 114 GLY B C 1
ATOM 2256 O O . GLY B 1 114 ? -20.812 16.172 13.891 1 96.31 114 GLY B O 1
ATOM 2257 N N . GLN B 1 115 ? -18.656 15.82 13.734 1 96.19 115 GLN B N 1
ATOM 2258 C CA . GLN B 1 115 ? -18.719 14.5 14.352 1 96.19 115 GLN B CA 1
ATOM 2259 C C . GLN B 1 115 ? -18.219 14.539 15.797 1 96.19 115 GLN B C 1
ATOM 2261 O O . GLN B 1 115 ? -17.5 15.453 16.188 1 96.19 115 GLN B O 1
ATOM 2266 N N . PRO B 1 116 ? -18.578 13.562 16.625 1 95.56 116 PRO B N 1
ATOM 2267 C CA . PRO B 1 116 ? -18.094 13.484 18 1 95.56 116 PRO B CA 1
ATOM 2268 C C . PRO B 1 116 ? -16.578 13.344 18.094 1 95.56 116 PRO B C 1
ATOM 2270 O O . PRO B 1 116 ? -15.984 13.688 19.109 1 95.56 116 PRO B O 1
ATOM 2273 N N . THR B 1 117 ? -15.938 12.898 17 1 95.56 117 THR B N 1
ATOM 2274 C CA . THR B 1 117 ? -14.508 12.633 17 1 95.56 117 THR B CA 1
ATOM 2275 C C . THR B 1 117 ? -13.727 13.836 16.484 1 95.56 117 THR B C 1
ATOM 2277 O O . THR B 1 117 ? -12.516 13.758 16.266 1 95.56 117 THR B O 1
ATOM 2280 N N . ALA B 1 118 ? -14.398 14.922 16.312 1 98 118 ALA B N 1
ATOM 2281 C CA . ALA B 1 118 ? -13.781 16.094 15.703 1 98 118 ALA B CA 1
ATOM 2282 C C . ALA B 1 118 ? -12.609 16.594 16.547 1 98 118 ALA B C 1
ATOM 2284 O O . ALA B 1 118 ? -12.664 16.578 17.781 1 98 118 ALA B O 1
ATOM 2285 N N . PHE B 1 119 ? -11.547 17.047 15.906 1 98.19 119 PHE B N 1
ATOM 2286 C CA . PHE B 1 119 ? -10.414 17.672 16.578 1 98.19 119 PHE B CA 1
ATOM 2287 C C . PHE B 1 119 ? -9.594 18.5 15.609 1 98.19 119 PHE B C 1
ATOM 2289 O O . PHE B 1 119 ? -9.898 18.547 14.414 1 98.19 119 PHE B O 1
ATOM 2296 N N . TRP B 1 120 ? -8.641 19.203 16.172 1 98.56 120 TRP B N 1
ATOM 2297 C CA . TRP B 1 120 ? -7.77 20.094 15.398 1 98.56 120 TRP B CA 1
ATOM 2298 C C . TRP B 1 120 ? -6.301 19.75 15.633 1 98.56 120 TRP B C 1
ATOM 2300 O O . TRP B 1 120 ? -5.898 19.453 16.75 1 98.56 120 TRP B O 1
ATOM 2310 N N . TYR B 1 121 ? -5.516 19.828 14.586 1 98.56 121 TYR B N 1
ATOM 2311 C CA . TYR B 1 121 ? -4.07 19.766 14.75 1 98.56 121 TYR B CA 1
ATOM 2312 C C . TYR B 1 121 ? -3.365 20.656 13.727 1 98.56 121 TYR B C 1
ATOM 2314 O O . TYR B 1 121 ? -3.965 21.062 12.727 1 98.56 121 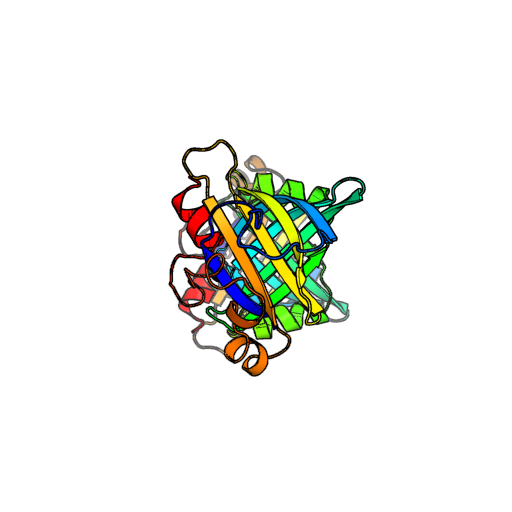TYR B O 1
ATOM 2322 N N . ALA B 1 122 ? -2.152 20.953 14.023 1 98.69 122 ALA B N 1
ATOM 2323 C CA . ALA B 1 122 ? -1.309 21.75 13.148 1 98.69 122 ALA B CA 1
ATOM 2324 C C . ALA B 1 122 ? 0.035 21.078 12.898 1 98.69 122 ALA B C 1
ATOM 2326 O O . ALA B 1 122 ? 0.525 20.328 13.75 1 98.69 122 ALA B O 1
ATOM 2327 N N . GLU B 1 123 ? 0.596 21.375 11.766 1 98.56 123 GLU B N 1
ATOM 2328 C CA . GLU B 1 123 ? 1.899 20.844 11.398 1 98.56 123 GLU B CA 1
ATOM 2329 C C . GLU B 1 123 ? 2.762 21.891 10.711 1 98.56 123 GLU B C 1
ATOM 2331 O O . GLU B 1 123 ? 2.246 22.75 9.992 1 98.56 123 GLU B O 1
ATOM 2336 N N . VAL B 1 124 ? 4.023 21.844 10.945 1 98.5 124 VAL B N 1
ATOM 2337 C CA . VAL B 1 124 ? 5.031 22.578 10.195 1 98.5 124 VAL B CA 1
ATOM 2338 C C . VAL B 1 124 ? 6.098 21.625 9.664 1 98.5 124 VAL B C 1
ATOM 2340 O O . VAL B 1 124 ? 6.598 20.781 10.406 1 98.5 124 VAL B O 1
ATOM 2343 N N . GLU B 1 125 ? 6.398 21.719 8.406 1 97.88 125 GLU B N 1
ATOM 2344 C CA . GLU B 1 125 ? 7.453 20.922 7.789 1 97.88 125 GLU B CA 1
ATOM 2345 C C . GLU B 1 125 ? 8.742 21.734 7.637 1 97.88 125 GLU B C 1
ATOM 2347 O O . GLU B 1 125 ? 8.695 22.938 7.34 1 97.88 125 GLU B O 1
ATOM 2352 N N . TYR B 1 126 ? 9.859 21.047 7.754 1 98.25 126 TYR B N 1
ATOM 2353 C CA . TYR B 1 126 ? 11.164 21.688 7.777 1 98.25 126 TYR B CA 1
ATOM 2354 C C . TYR B 1 126 ? 12.094 21.062 6.742 1 98.25 126 TYR B C 1
ATOM 2356 O O . TYR B 1 126 ? 11.945 19.906 6.379 1 98.25 126 TYR B O 1
ATOM 2364 N N . PRO B 1 127 ? 13.094 21.891 6.305 1 97.31 127 PRO B N 1
ATOM 2365 C CA . PRO B 1 127 ? 14.047 21.344 5.328 1 97.31 127 PRO B CA 1
ATOM 2366 C C . PRO B 1 127 ? 15.07 20.406 5.961 1 97.31 127 PRO B C 1
ATOM 2368 O O . PRO B 1 127 ? 15.641 19.562 5.27 1 97.31 127 PRO B O 1
ATOM 2371 N N . THR B 1 128 ? 15.375 20.625 7.273 1 97.5 128 THR B N 1
ATOM 2372 C CA . THR B 1 128 ? 16.344 19.797 7.973 1 97.5 128 THR B CA 1
ATOM 2373 C C . THR B 1 128 ? 15.898 19.516 9.406 1 97.5 128 THR B C 1
ATOM 2375 O O . THR B 1 128 ? 15.031 20.234 9.938 1 97.5 128 THR B O 1
ATOM 2378 N N . VAL B 1 129 ? 16.516 18.531 9.906 1 97.31 129 VAL B N 1
ATOM 2379 C CA . VAL B 1 129 ? 16.234 18.188 11.297 1 97.31 129 VAL B CA 1
ATOM 2380 C C . VAL B 1 129 ? 16.672 19.344 12.203 1 97.31 129 VAL B C 1
ATOM 2382 O O . VAL B 1 129 ? 15.969 19.703 13.148 1 97.31 129 VAL B O 1
ATOM 2385 N N . ASP B 1 130 ? 17.781 19.922 11.922 1 97.62 130 ASP B N 1
ATOM 2386 C CA . ASP B 1 130 ? 18.281 21.047 12.703 1 97.62 130 ASP B CA 1
ATOM 2387 C C . ASP B 1 130 ? 17.312 22.234 12.664 1 97.62 130 ASP B C 1
ATOM 2389 O O . ASP B 1 130 ? 17.078 22.875 13.688 1 97.62 130 ASP B O 1
ATOM 2393 N N . ALA B 1 131 ? 16.797 22.5 11.523 1 97.69 131 ALA B N 1
ATOM 2394 C CA . ALA B 1 131 ? 15.812 23.562 11.391 1 97.69 131 ALA B CA 1
ATOM 2395 C C . ALA B 1 131 ? 14.578 23.281 12.25 1 97.69 131 ALA B C 1
ATOM 2397 O O . ALA B 1 131 ? 14.039 24.172 12.891 1 97.69 131 ALA B O 1
ATOM 2398 N N . ALA B 1 132 ? 14.156 22.078 12.25 1 97.94 132 ALA B N 1
ATOM 2399 C CA . ALA B 1 132 ? 12.992 21.688 13.039 1 97.94 132 ALA B CA 1
ATOM 2400 C C . ALA B 1 132 ? 13.258 21.875 14.531 1 97.94 132 ALA B C 1
ATOM 2402 O O . ALA B 1 132 ? 12.406 22.391 15.258 1 97.94 132 ALA B O 1
ATOM 2403 N N . ARG B 1 133 ? 14.398 21.5 14.977 1 96.44 133 ARG B N 1
ATOM 2404 C CA . ARG B 1 133 ? 14.727 21.531 16.406 1 96.44 133 ARG B CA 1
ATOM 2405 C C . ARG B 1 133 ? 14.938 22.969 16.875 1 96.44 133 ARG B C 1
ATOM 2407 O O . ARG B 1 133 ? 14.633 23.297 18.031 1 96.44 133 ARG B O 1
ATOM 2414 N N . SER B 1 134 ? 15.375 23.797 16.047 1 97.19 134 SER B N 1
ATOM 2415 C CA . SER B 1 134 ? 15.703 25.156 16.438 1 97.19 134 SER B CA 1
ATOM 2416 C C . SER B 1 134 ? 14.492 26.078 16.297 1 97.19 134 SER B C 1
ATOM 2418 O O . SER B 1 134 ? 14.477 27.188 16.859 1 97.19 134 SER B O 1
ATOM 2420 N N . TRP B 1 135 ? 13.523 25.641 15.539 1 97.94 135 TRP B N 1
ATOM 2421 C CA . TRP B 1 135 ? 12.344 26.453 15.289 1 97.94 135 TRP B CA 1
ATOM 2422 C C . TRP B 1 135 ? 11.484 26.562 16.547 1 97.94 135 TRP B C 1
ATOM 2424 O O . TRP B 1 135 ? 11.133 25.547 17.156 1 97.94 135 TRP B O 1
ATOM 2434 N N . LYS B 1 136 ? 11.195 27.797 17 1 97.12 136 LYS B N 1
ATOM 2435 C CA . LYS B 1 136 ? 10.406 28.047 18.203 1 97.12 136 LYS B CA 1
ATOM 2436 C C . LYS B 1 136 ? 9.148 28.844 17.875 1 97.12 136 LYS B C 1
ATOM 2438 O O . LYS B 1 136 ? 9.227 29.953 17.344 1 97.12 136 LYS B O 1
ATOM 2443 N N . PRO B 1 137 ? 8.008 28.266 18.234 1 96.88 137 PRO B N 1
ATOM 2444 C CA . PRO B 1 137 ? 6.758 28.984 17.953 1 96.88 137 PRO B CA 1
ATOM 2445 C C . PRO B 1 137 ? 6.715 30.375 18.578 1 96.88 137 PRO B C 1
ATOM 2447 O O . PRO B 1 137 ? 6.074 31.281 18.031 1 96.88 137 PRO B O 1
ATOM 2450 N N . GLU B 1 138 ? 7.367 30.578 19.719 1 95.25 138 GLU B N 1
ATOM 2451 C CA . GLU B 1 138 ? 7.379 31.844 20.438 1 95.25 138 GLU B CA 1
ATOM 2452 C C . GLU B 1 138 ? 7.93 32.969 19.562 1 95.25 138 GLU B C 1
ATOM 2454 O O . GLU B 1 138 ? 7.48 34.125 19.656 1 95.25 138 GLU B O 1
ATOM 2459 N N . ALA B 1 139 ? 8.875 32.625 18.766 1 94.94 139 ALA B N 1
ATOM 2460 C CA . ALA B 1 139 ? 9.508 33.625 17.906 1 94.94 139 ALA B CA 1
ATOM 2461 C C . ALA B 1 139 ? 8.523 34.156 16.875 1 94.94 139 ALA B C 1
ATOM 2463 O O . ALA B 1 139 ? 8.75 35.219 16.281 1 94.94 139 ALA B O 1
ATOM 2464 N N . PHE B 1 140 ? 7.41 33.469 16.703 1 94.56 140 PHE B N 1
ATOM 2465 C CA . PHE B 1 140 ? 6.445 33.844 15.68 1 94.56 140 PHE B CA 1
ATOM 2466 C C . PHE B 1 140 ? 5.094 34.188 16.297 1 94.56 140 PHE B C 1
ATOM 2468 O O . PHE B 1 140 ? 4.07 34.188 15.609 1 94.56 140 PHE B O 1
ATOM 2475 N N . GLY B 1 141 ? 5.16 34.344 17.609 1 94.25 141 GLY B N 1
ATOM 2476 C CA . GLY B 1 141 ? 3.928 34.688 18.312 1 94.25 141 GLY B CA 1
ATOM 2477 C C . GLY B 1 141 ? 2.945 33.531 18.375 1 94.25 141 GLY B C 1
ATOM 2478 O O . GLY B 1 141 ? 1.736 33.75 18.484 1 94.25 141 GLY B O 1
ATOM 2479 N N . LEU B 1 142 ? 3.393 32.312 18.188 1 97 142 LEU B N 1
ATOM 2480 C CA . LEU B 1 142 ? 2.508 31.156 18.109 1 97 142 LEU B CA 1
ATOM 2481 C C . LEU B 1 142 ? 2.643 30.281 19.359 1 97 142 LEU B C 1
ATOM 2483 O O . LEU B 1 142 ? 2.174 29.156 19.375 1 97 142 LEU B O 1
ATOM 2487 N N . ALA B 1 143 ? 3.328 30.812 20.359 1 95.25 143 ALA B N 1
ATOM 2488 C CA . ALA B 1 143 ? 3.639 30.031 21.547 1 95.25 143 ALA B CA 1
ATOM 2489 C C . ALA B 1 143 ? 2.367 29.469 22.188 1 95.25 143 ALA B C 1
ATOM 2491 O O . ALA B 1 143 ? 2.326 28.312 22.578 1 95.25 143 ALA B O 1
ATOM 2492 N N . ASP B 1 144 ? 1.341 30.281 22.359 1 94.69 144 ASP B N 1
ATOM 2493 C CA . ASP B 1 144 ? 0.106 29.844 23.016 1 94.69 144 ASP B CA 1
ATOM 2494 C C . ASP B 1 144 ? -0.689 28.906 22.109 1 94.69 144 ASP B C 1
ATOM 2496 O O . ASP B 1 144 ? -1.355 27.984 22.609 1 94.69 144 ASP B O 1
ATOM 2500 N N . TYR B 1 145 ? -0.625 29.109 20.797 1 97.12 145 TYR B N 1
ATOM 2501 C CA . TYR B 1 145 ? -1.386 28.312 19.844 1 97.12 145 TYR B CA 1
ATOM 2502 C C . TYR B 1 145 ? -0.743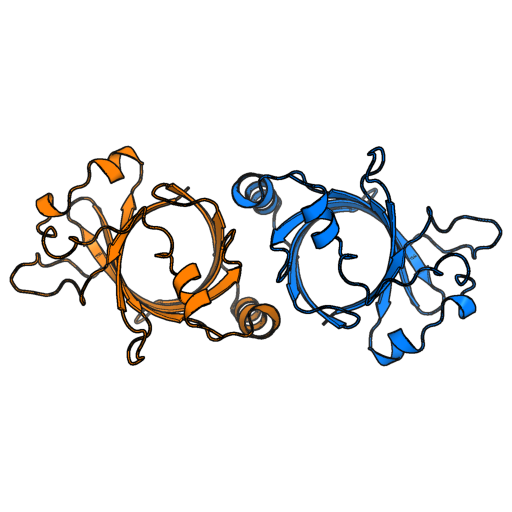 26.953 19.625 1 97.12 145 TYR B C 1
ATOM 2504 O O . TYR B 1 145 ? -1.436 25.938 19.578 1 97.12 145 TYR B O 1
ATOM 2512 N N . LEU B 1 146 ? 0.568 26.969 19.422 1 97.62 146 LEU B N 1
ATOM 2513 C CA . LEU B 1 146 ? 1.346 25.734 19.266 1 97.62 146 LEU B CA 1
ATOM 2514 C C . LEU B 1 146 ? 1.991 25.344 20.594 1 97.62 146 LEU B C 1
ATOM 2516 O O . LEU B 1 146 ? 3.219 25.328 20.703 1 97.62 146 LEU B O 1
ATOM 2520 N N . ASN B 1 147 ? 1.142 24.906 21.547 1 96.25 147 ASN B N 1
ATOM 2521 C CA . ASN B 1 147 ? 1.642 24.672 22.906 1 96.25 147 ASN B CA 1
ATOM 2522 C C . ASN B 1 147 ? 1.5 23.203 23.312 1 96.25 147 ASN B C 1
ATOM 2524 O O . ASN B 1 147 ? 1.948 22.812 24.375 1 96.25 147 ASN B O 1
ATOM 2528 N N . ASP B 1 148 ? 0.915 22.359 22.5 1 97.69 148 ASP B N 1
ATOM 2529 C CA . ASP B 1 148 ? 0.767 20.922 22.75 1 97.69 148 ASP B CA 1
ATOM 2530 C C . ASP B 1 148 ? 1.469 20.109 21.672 1 97.69 148 ASP B C 1
ATOM 2532 O O . ASP B 1 148 ? 0.818 19.547 20.781 1 97.69 148 ASP B O 1
ATOM 2536 N N . ASP B 1 149 ? 2.809 20.016 21.75 1 97.75 149 ASP B N 1
ATOM 2537 C CA . ASP B 1 149 ? 3.643 19.297 20.781 1 97.75 149 ASP B CA 1
ATOM 2538 C C . ASP B 1 149 ? 3.5 17.797 20.953 1 97.75 149 ASP B C 1
ATOM 2540 O O . ASP B 1 149 ? 3.816 17.25 22.016 1 97.75 149 ASP B O 1
ATOM 2544 N N . VAL B 1 150 ? 3.086 17.141 19.891 1 96.94 150 VAL B N 1
ATOM 2545 C CA . VAL B 1 150 ? 2.848 15.711 20 1 96.94 150 VAL B CA 1
ATOM 2546 C C . VAL B 1 150 ? 3.689 14.969 18.953 1 96.94 150 VAL B C 1
ATOM 2548 O O . VAL B 1 150 ? 3.387 13.828 18.594 1 96.94 150 VAL B O 1
ATOM 2551 N N . THR B 1 151 ? 4.699 15.609 18.484 1 95.69 151 THR B N 1
ATOM 2552 C CA . THR B 1 151 ? 5.535 15.102 17.391 1 95.69 151 THR B CA 1
ATOM 2553 C C . THR B 1 151 ? 6.016 13.688 17.703 1 95.69 151 THR B C 1
ATOM 2555 O O . THR B 1 151 ? 5.957 12.812 16.844 1 95.69 151 THR B O 1
ATOM 2558 N N . ASP B 1 152 ? 6.426 13.453 18.859 1 93 152 ASP B N 1
ATOM 2559 C CA . ASP B 1 152 ? 7.055 12.18 19.203 1 93 152 ASP B CA 1
ATOM 2560 C C . ASP B 1 152 ? 6.121 11.312 20.047 1 93 152 ASP B C 1
ATOM 2562 O O . ASP B 1 152 ? 6.551 10.328 20.641 1 93 152 ASP B O 1
ATOM 2566 N N . GLN B 1 153 ? 4.891 11.672 20.141 1 91.62 153 GLN B N 1
ATOM 2567 C CA . GLN B 1 153 ? 3.941 10.922 20.953 1 91.62 153 GLN B CA 1
ATOM 2568 C C . GLN B 1 153 ? 3.297 9.797 20.156 1 91.62 153 GLN B C 1
ATOM 2570 O O . GLN B 1 153 ? 2.637 10.047 19.141 1 91.62 153 GLN B O 1
ATOM 2575 N N . PRO B 1 154 ? 3.459 8.625 20.641 1 87.88 154 PRO B N 1
ATOM 2576 C CA . PRO B 1 154 ? 2.83 7.512 19.922 1 87.88 154 PRO B CA 1
ATOM 2577 C C . PRO B 1 154 ? 1.311 7.645 19.844 1 87.88 154 PRO B C 1
ATOM 2579 O O . PRO B 1 154 ? 0.692 8.211 20.75 1 87.88 154 PRO B O 1
ATOM 2582 N N . GLY B 1 155 ? 0.727 7.164 18.766 1 88.62 155 GLY B N 1
ATOM 2583 C CA . GLY B 1 155 ? -0.722 7.102 18.656 1 88.62 155 GLY B CA 1
ATOM 2584 C C . GLY B 1 155 ? -1.339 8.398 18.172 1 88.62 155 GLY B C 1
ATOM 2585 O O . GLY B 1 155 ? -2.557 8.492 18 1 88.62 155 GLY B O 1
ATOM 2586 N N . GLN B 1 156 ? -0.544 9.336 17.891 1 89.38 156 GLN B N 1
ATOM 2587 C CA . GLN B 1 156 ? -1.053 10.656 17.531 1 89.38 156 GLN B CA 1
ATOM 2588 C C . GLN B 1 156 ? -1.119 10.82 16.016 1 89.38 156 GLN B C 1
ATOM 2590 O O . GLN B 1 156 ? -1.461 11.898 15.523 1 89.38 156 GLN B O 1
ATOM 2595 N N . SER B 1 157 ? -0.865 9.773 15.273 1 93.69 157 SER B N 1
ATOM 2596 C CA . SER B 1 157 ? -0.916 9.867 13.82 1 93.69 157 SER B CA 1
ATOM 2597 C C . SER B 1 157 ? -2.352 9.789 13.312 1 93.69 157 SER B C 1
ATOM 2599 O O . SER B 1 157 ? -3.23 9.258 14 1 93.69 157 SER B O 1
ATOM 2601 N N . MET B 1 158 ? -2.529 10.336 12.133 1 95.81 158 MET B N 1
ATOM 2602 C CA . MET B 1 158 ? -3.854 10.242 11.523 1 95.81 158 MET B CA 1
ATOM 2603 C C . MET B 1 158 ? -4.215 8.789 11.234 1 95.81 158 MET B C 1
ATOM 2605 O O . MET B 1 158 ? -5.391 8.422 11.266 1 95.81 158 MET B O 1
ATOM 2609 N N . GLY B 1 159 ? -3.242 7.969 10.875 1 95.94 159 GLY B N 1
ATOM 2610 C CA . GLY B 1 159 ? -3.48 6.543 10.719 1 95.94 159 GLY B CA 1
ATOM 2611 C C . GLY B 1 159 ? -3.998 5.879 11.984 1 95.94 159 GLY B C 1
ATOM 2612 O O . GLY B 1 159 ? -4.93 5.074 11.93 1 95.94 159 GLY B O 1
ATOM 2613 N N . ALA B 1 160 ? -3.373 6.234 13.125 1 94.44 160 ALA B N 1
ATOM 2614 C CA . ALA B 1 160 ? -3.834 5.703 14.406 1 94.44 160 ALA B CA 1
ATOM 2615 C C . ALA B 1 160 ? -5.262 6.152 14.703 1 94.44 160 ALA B C 1
ATOM 2617 O O . ALA B 1 160 ? -6.082 5.363 15.164 1 94.44 160 ALA B O 1
ATOM 2618 N N . TYR B 1 161 ? -5.469 7.398 14.531 1 96.69 161 TYR B N 1
ATOM 2619 C CA . TYR B 1 161 ? -6.812 7.938 14.695 1 96.69 161 TYR B CA 1
ATOM 2620 C C . TYR B 1 161 ? -7.82 7.16 13.859 1 96.69 161 TYR B C 1
ATOM 2622 O O . TYR B 1 161 ? -8.883 6.781 14.352 1 96.69 161 TYR B O 1
ATOM 2630 N N . TRP B 1 162 ? -7.531 6.91 12.578 1 97.25 162 TRP B N 1
ATOM 2631 C CA . TRP B 1 162 ? -8.398 6.172 11.664 1 97.25 162 TRP B CA 1
ATOM 2632 C C . TRP B 1 162 ? -8.695 4.773 12.203 1 97.25 162 TRP B C 1
ATOM 2634 O O . TRP B 1 162 ? -9.852 4.352 12.242 1 97.25 162 TRP B O 1
ATOM 2644 N N . GLU B 1 163 ? -7.66 4.094 12.625 1 95.44 163 GLU B N 1
ATOM 2645 C CA . GLU B 1 163 ? -7.816 2.744 13.148 1 95.44 163 GLU B CA 1
ATOM 2646 C C . GLU B 1 163 ? -8.734 2.73 14.375 1 95.44 163 GLU B C 1
ATOM 2648 O O . GLU B 1 163 ? -9.492 1.784 14.57 1 95.44 163 GLU B O 1
ATOM 2653 N N . GLN B 1 164 ? -8.719 3.766 15.117 1 95.12 164 GLN B N 1
ATOM 2654 C CA . GLN B 1 164 ? -9.469 3.838 16.375 1 95.12 164 GLN B CA 1
ATOM 2655 C C . GLN B 1 164 ? -10.922 4.223 16.109 1 95.12 164 GLN B C 1
ATOM 2657 O O . GLN B 1 164 ? -11.812 3.861 16.891 1 95.12 164 GLN B O 1
ATOM 2662 N N . THR B 1 165 ? -11.109 4.914 15.031 1 96.44 165 THR B N 1
ATOM 2663 C CA . THR B 1 165 ? -12.414 5.555 14.93 1 96.44 165 THR B CA 1
ATOM 2664 C C . THR B 1 165 ? -13.234 4.938 13.797 1 96.44 165 THR B C 1
ATOM 2666 O O . THR B 1 165 ? -14.445 5.148 13.719 1 96.44 165 THR B O 1
ATOM 2669 N N . ARG B 1 166 ? -12.492 4.293 12.883 1 94.75 166 ARG B N 1
ATOM 2670 C CA . ARG B 1 166 ? -13.203 3.699 11.75 1 94.75 166 ARG B CA 1
ATOM 2671 C C . ARG B 1 166 ? -13.266 2.182 11.883 1 94.75 166 ARG B C 1
ATOM 2673 O O . ARG B 1 166 ? -12.258 1.534 12.172 1 94.75 166 ARG B O 1
ATOM 2680 N N . LYS B 1 167 ? -14.539 1.649 11.867 1 82.12 167 LYS B N 1
ATOM 2681 C CA . LYS B 1 167 ? -14.805 0.217 11.969 1 82.12 167 LYS B CA 1
ATOM 2682 C C . LYS B 1 167 ? -15.5 -0.308 10.719 1 82.12 167 LYS B C 1
ATOM 2684 O O . LYS B 1 167 ? -16.234 0.428 10.055 1 82.12 167 LYS B O 1
#

Organism: Faecalibacterium duncaniae (strain DSM 17677 / JCM 31915 / A2-165) (NCBI:txid411483)

Solvent-accessible surface area (backbone atoms only — not comparable to full-atom values): 18045 Å² total; per-residue (Å²): 112,44,30,42,45,34,21,49,35,81,73,72,84,71,53,93,84,35,55,92,59,52,76,73,50,45,31,48,32,38,34,42,55,60,34,65,79,44,29,31,35,40,37,39,41,33,36,70,97,58,62,74,47,35,36,41,33,40,36,21,81,64,51,51,54,26,39,57,48,77,41,81,49,54,66,67,59,52,53,46,43,45,63,60,53,46,65,51,80,55,49,44,32,38,38,39,34,24,51,42,96,87,70,43,48,42,37,38,35,43,33,36,75,95,46,96,80,41,48,32,34,32,37,38,60,38,97,39,69,66,55,52,72,68,59,54,46,58,84,65,47,29,38,84,60,59,63,43,74,42,42,78,42,84,73,69,45,70,55,46,48,43,64,73,72,50,121,111,45,31,42,46,35,21,50,37,81,72,70,87,70,53,92,82,36,57,91,59,51,76,73,48,46,30,48,33,39,33,43,56,60,33,66,80,44,29,32,35,41,35,39,41,32,35,70,96,59,63,71,48,34,36,41,33,39,36,20,81,65,51,51,55,28,40,58,49,77,42,82,51,52,68,67,58,51,53,46,44,46,62,59,54,47,65,50,80,57,49,43,32,38,38,38,33,25,53,41,97,86,71,43,48,42,37,39,34,41,34,36,76,94,45,96,78,42,50,32,35,32,38,39,61,38,97,39,70,67,54,51,72,67,58,54,47,59,83,65,48,29,39,83,58,59,62,42,75,41,41,76,44,84,73,68,44,70,56,45,47,44,64,75,72,52,119

Sequence (334 aa):
MEIERKWMVNGWPEGENLPALPLKEEFAMRQGYISVRPTVRIREEALKGGETAYILCFKSGSGLAREEIERPIDKKLFDELETKIIGKPLIGKIRRSYALPDGLVLEVNHVDEGQPTAFWYAEVEYPTVDAARSWKPEAFGLADYLNDDVTDQPGQSMGAYWEQTRKMEIERKWMVNGWPEGENLPALPLKEEFAMRQGYISVRPTVRIREEALKGGETAYILCFKSGSGLAREEIERPIDKKLFDELETKIIGKPLIGKIRRSYALPDGLVLEVNHVDEGQPTAFWYAEVEYPTVDAARSWKPEAFGLADYLNDDVTDQPGQSMGAYWEQTRK

Radius of gyration: 24.61 Å; Cα contacts (8 Å, |Δi|>4): 713; chains: 2; bounding box: 38×78×47 Å

Secondary structure (DSSP, 8-state):
-EEEEEEEE-SSS-STTS--PPEEEEEEEEEEEEETTTEEEEEEEEETTS-EEEEEEEEE--SSEEEEEEEE--HHHHHHIIIIII-SPPEEEEEEEEE-TTS-EEEEEEESTTSTT-EEEEEEEESSHHHHHH--GGGGT-TTTS-EE-TT-TT-SHHHHHHHH--/-EEEEEEEE-SSS-STTS--PPEEEEEEEEEEEEETTTEEEEEEEEETTS-EEEEEEEEE--SSEEEEEEEE--HHHHHHIIIIII-SPPEEEEEEEEE-TTS-EEEEEEESTTSTT-EEEEEEEESSHHHHHH--GGGGT-TTTS-E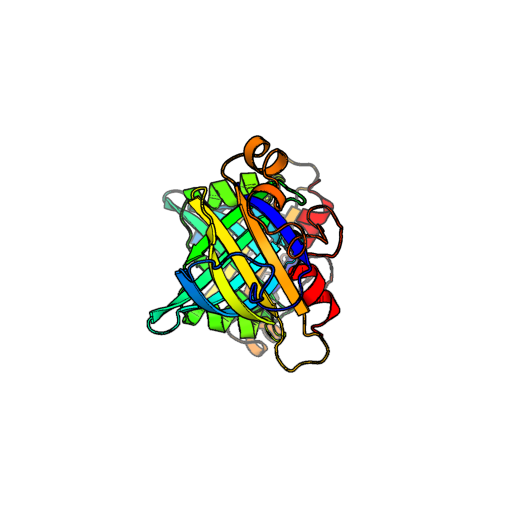E-TT-TT-SHHHHHHHH--

pLDDT: mean 96.45, std 3.38, range [79.75, 98.94]

Nearest PDB structures (foldseek):
  2een-assembly1_A  TM=6.919E-01  e=1.024E-06  Pyrococcus horikoshii
  2gw4-assembly1_B  TM=2.066E-01  e=3.593E-01  Trachyphyllia geoffroyi
  2vvj-assembly1_B  TM=2.381E-01  e=6.186E-01  Lobophyllia hemprichii
  6gp1-assembly1_B  TM=2.663E-01  e=1.645E+00  Lobophyllia hemprichii
  1xmz-assembly1_D-2  TM=1.780E-01  e=4.977E-01  Anemonia sulcata

Foldseek 3Di:
DWFKWKFFFDDDQDDDLADDWDWDWKWKKWKFFLDVAQTWMWMWTHTDVDHIWIKTKTWHDAFRDIDMDIDTDDPVVVVCCCVPRRPWGTKIKMWIWTAAPVGWIKIKIFTPPPDPLTGIMIMIIDPDPVCVVPDDCVVRSCCVGRPGICRHPPQPDPSSVCVVPID/DWFKWKFFFDDDQDDDLADDWDWDWKWKKWKFFLDVAQTWMWMWTHTDVDHIWIKTKTWHDAFRDIDMDIDTDDPVVVVCCCVPRRPWGTKIKMWIWTAAPVGWIKIKIWTPPPDPLTGIMIMIIDPDPVCVVPDDCVVRSCCVGRPGICRHPPQPDPSSVCVVPID